Protein AF-0000000084677149 (afdb_homodimer)

pLDDT: mean 85.05, std 10.4, range [30.64, 94.44]

Structure (mmCIF, N/CA/C/O backbone):
data_AF-0000000084677149-model_v1
#
loop_
_entity.id
_entity.type
_entity.pdbx_description
1 polymer 'Uncharacterized protein'
#
loop_
_atom_site.group_PDB
_atom_site.id
_atom_site.type_symbol
_atom_site.label_atom_id
_atom_site.label_alt_id
_atom_site.label_comp_id
_atom_site.label_asym_id
_atom_site.label_entity_id
_atom_site.label_seq_id
_atom_site.pdbx_PDB_ins_code
_atom_site.Cartn_x
_atom_site.Cartn_y
_atom_site.Cartn_z
_atom_site.occupancy
_atom_site.B_iso_or_equiv
_atom_site.auth_seq_id
_atom_site.auth_comp_id
_atom_site.auth_asym_id
_atom_site.auth_atom_id
_atom_site.pdbx_PDB_model_num
ATOM 1 N N . MET A 1 1 ? 26.219 3.008 -6.641 1 30.64 1 MET A N 1
ATOM 2 C CA . MET A 1 1 ? 25.922 4.359 -6.188 1 30.64 1 MET A CA 1
ATOM 3 C C . MET A 1 1 ? 24.578 4.398 -5.453 1 30.64 1 MET A C 1
ATOM 5 O O . MET A 1 1 ? 23.562 3.939 -5.98 1 30.64 1 MET A O 1
ATOM 9 N N . HIS A 1 2 ? 24.641 4.281 -4.211 1 42.03 2 HIS A N 1
ATOM 10 C CA . HIS A 1 2 ? 23.469 4.348 -3.33 1 42.03 2 HIS A CA 1
ATOM 11 C C . HIS A 1 2 ? 22.609 5.559 -3.654 1 42.03 2 HIS A C 1
ATOM 13 O O . HIS A 1 2 ? 23.094 6.695 -3.637 1 42.03 2 HIS A O 1
ATOM 19 N N . ARG A 1 3 ? 21.938 5.445 -4.648 1 48.69 3 ARG A N 1
ATOM 20 C CA . ARG A 1 3 ? 21.219 6.66 -5.031 1 48.69 3 ARG A CA 1
ATOM 21 C C . ARG A 1 3 ? 20.531 7.285 -3.828 1 48.69 3 ARG A C 1
ATOM 23 O O . ARG A 1 3 ? 19.688 6.645 -3.184 1 48.69 3 ARG A O 1
ATOM 30 N N . ASP A 1 4 ? 21.188 8.203 -3.303 1 62.19 4 ASP A N 1
ATOM 31 C CA . ASP A 1 4 ? 20.641 8.984 -2.197 1 62.19 4 ASP A CA 1
ATOM 32 C C . ASP A 1 4 ? 19.266 9.555 -2.551 1 62.19 4 ASP A C 1
ATOM 34 O O . ASP A 1 4 ? 19.062 10.023 -3.672 1 62.19 4 ASP A O 1
ATOM 38 N N . LEU A 1 5 ? 18.297 9.203 -1.74 1 70.12 5 LEU A N 1
ATOM 39 C CA . LEU A 1 5 ? 16.969 9.789 -1.945 1 70.12 5 LEU A CA 1
ATOM 40 C C . LEU A 1 5 ? 17.031 11.312 -1.889 1 70.12 5 LEU A C 1
ATOM 42 O O . LEU A 1 5 ? 17.828 11.875 -1.135 1 70.12 5 LEU A O 1
ATOM 46 N N . SER A 1 6 ? 16.422 11.977 -2.863 1 77 6 SER A N 1
ATOM 47 C CA . SER A 1 6 ? 16.297 13.43 -2.811 1 77 6 SER A CA 1
ATOM 48 C C . SER A 1 6 ? 15.578 13.875 -1.539 1 77 6 SER A C 1
ATOM 50 O O . SER A 1 6 ? 14.781 13.125 -0.972 1 77 6 SER A O 1
ATOM 52 N N . PRO A 1 7 ? 15.977 15.125 -1.091 1 83.62 7 PRO A N 1
ATOM 53 C CA . PRO A 1 7 ? 15.211 15.656 0.038 1 83.62 7 PRO A CA 1
ATOM 54 C C . PRO A 1 7 ? 13.711 15.727 -0.249 1 83.62 7 PRO A C 1
ATOM 56 O O . PRO A 1 7 ? 13.305 16.031 -1.376 1 83.62 7 PRO A O 1
ATOM 59 N N . LEU A 1 8 ? 12.969 15.469 0.701 1 88.44 8 LEU A N 1
ATOM 60 C CA . LEU A 1 8 ? 11.516 15.461 0.566 1 88.44 8 LEU A CA 1
ATOM 61 C C . LEU A 1 8 ? 10.977 16.875 0.338 1 88.44 8 LEU A C 1
ATOM 63 O O . LEU A 1 8 ? 11.375 17.812 1.032 1 88.44 8 LEU A O 1
ATOM 67 N N . SER A 1 9 ? 10.164 17.047 -0.668 1 91.62 9 SER A N 1
ATOM 68 C CA . SER A 1 9 ? 9.422 18.266 -0.938 1 91.62 9 SER A CA 1
ATOM 69 C C . SER A 1 9 ? 7.949 17.984 -1.205 1 91.62 9 SER A C 1
ATOM 71 O O . SER A 1 9 ? 7.617 16.984 -1.848 1 91.62 9 SER A O 1
ATOM 73 N N . ALA A 1 10 ? 7.062 18.859 -0.655 1 92.88 10 ALA A N 1
ATOM 74 C CA . ALA A 1 10 ? 5.629 18.594 -0.747 1 92.88 10 ALA A CA 1
ATOM 75 C C . ALA A 1 10 ? 4.836 19.906 -0.801 1 92.88 10 ALA A C 1
ATOM 77 O O . ALA A 1 10 ? 5.227 20.891 -0.183 1 92.88 10 ALA A O 1
ATOM 78 N N . ASP A 1 11 ? 3.795 19.859 -1.578 1 92.81 11 ASP A N 1
ATOM 79 C CA . ASP A 1 11 ? 2.846 20.969 -1.657 1 92.81 11 ASP A CA 1
ATOM 80 C C . ASP A 1 11 ? 1.495 20.578 -1.063 1 92.81 11 ASP A C 1
ATOM 82 O O . ASP A 1 11 ? 0.91 19.562 -1.454 1 92.81 11 ASP A O 1
ATOM 86 N N . PRO A 1 12 ? 1.032 21.359 -0.048 1 91 12 PRO A N 1
ATOM 87 C CA . PRO A 1 12 ? -0.312 21.062 0.454 1 91 12 PRO A CA 1
ATOM 88 C C . PRO A 1 12 ? -1.394 21.25 -0.607 1 91 12 PRO A C 1
ATOM 90 O O . PRO A 1 12 ? -1.272 22.125 -1.47 1 91 12 PRO A O 1
ATOM 93 N N . LEU A 1 13 ? -2.354 20.312 -0.532 1 88.88 13 LEU A N 1
ATOM 94 C CA . LEU A 1 13 ? -3.494 20.438 -1.432 1 88.88 13 LEU A CA 1
ATOM 95 C C . LEU A 1 13 ? -4.699 21.016 -0.698 1 88.88 13 LEU A C 1
ATOM 97 O O . LEU A 1 13 ? -4.914 20.734 0.48 1 88.88 13 LEU A O 1
ATOM 101 N N . ASP A 1 14 ? -5.062 22.25 -1.045 1 64.75 14 ASP A N 1
ATOM 102 C CA . ASP A 1 14 ? -6.109 23.031 -0.398 1 64.75 14 ASP A CA 1
ATOM 103 C C . ASP A 1 14 ? -7.355 22.172 -0.148 1 64.75 14 ASP A C 1
ATOM 105 O O . ASP A 1 14 ? -8.188 22.016 -1.039 1 64.75 14 ASP A O 1
ATOM 109 N N . THR A 1 15 ? -7.109 21.328 0.858 1 62.16 15 THR A N 1
ATOM 110 C CA . THR A 1 15 ? -8.328 20.578 1.141 1 62.16 15 THR A CA 1
ATOM 111 C C . THR A 1 15 ? -9.078 21.172 2.322 1 62.16 15 THR A C 1
ATOM 113 O O . THR A 1 15 ? -8.539 22.031 3.039 1 62.16 15 THR A O 1
ATOM 116 N N . ALA A 1 16 ? -10.328 20.844 2.486 1 60.78 16 ALA A N 1
ATOM 117 C CA . ALA A 1 16 ? -11.375 21.297 3.4 1 60.78 16 ALA A CA 1
ATOM 118 C C . ALA A 1 16 ? -10.805 21.578 4.789 1 60.78 16 ALA A C 1
ATOM 120 O O . ALA A 1 16 ? -9.719 21.109 5.129 1 60.78 16 ALA A O 1
ATOM 121 N N . ASN A 1 17 ? -11.258 22.484 5.406 1 66.75 17 ASN A N 1
ATOM 122 C CA . ASN A 1 17 ? -11.031 22.844 6.809 1 66.75 17 ASN A CA 1
ATOM 123 C C . ASN A 1 17 ? -11.109 21.609 7.707 1 66.75 17 ASN A C 1
ATOM 125 O O . ASN A 1 17 ? -12.156 21.328 8.289 1 66.75 17 ASN A O 1
ATOM 129 N N . CYS A 1 18 ? -10.109 20.719 7.496 1 73.62 18 CYS A N 1
ATOM 130 C CA . CYS A 1 18 ? -10.062 19.531 8.336 1 73.62 18 CYS A CA 1
ATOM 131 C C . CYS A 1 18 ? -9.023 19.688 9.438 1 73.62 18 CYS A C 1
ATOM 133 O O . CYS A 1 18 ? -7.824 19.781 9.164 1 73.62 18 CYS A O 1
ATOM 135 N N . ARG A 1 19 ? -9.523 19.828 10.68 1 77.81 19 ARG A N 1
ATOM 136 C CA . ARG A 1 19 ? -8.641 20.094 11.812 1 77.81 19 ARG A CA 1
ATOM 137 C C . ARG A 1 19 ? -8.102 18.797 12.406 1 77.81 19 ARG A C 1
ATOM 139 O O . ARG A 1 19 ? -6.945 18.734 12.836 1 77.81 19 ARG A O 1
ATOM 146 N N . THR A 1 20 ? -8.977 17.688 12.406 1 87.81 20 THR A N 1
ATOM 147 C CA . THR A 1 20 ? -8.602 16.406 12.984 1 87.81 20 THR A CA 1
ATOM 148 C C . THR A 1 20 ? -8.891 15.266 12.008 1 87.81 20 THR A C 1
ATOM 150 O O . THR A 1 20 ? -9.781 14.445 12.25 1 87.81 20 THR A O 1
ATOM 153 N N . PRO A 1 21 ? -8.094 15.234 11.016 1 89.31 21 PRO A N 1
ATOM 154 C CA . PRO A 1 21 ? -8.367 14.242 9.969 1 89.31 21 PRO A CA 1
ATOM 155 C C . PRO A 1 21 ? -8.047 12.82 10.406 1 89.31 21 PRO A C 1
ATOM 157 O O . PRO A 1 21 ? -7.027 12.586 11.062 1 89.31 21 PRO A O 1
ATOM 160 N N . GLU A 1 22 ? -8.977 11.914 10.109 1 90.75 22 GLU A N 1
ATOM 161 C CA . GLU A 1 22 ? -8.758 10.484 10.281 1 90.75 22 GLU A CA 1
ATOM 162 C C . GLU A 1 22 ? -9.25 9.695 9.07 1 90.75 22 GLU A C 1
ATOM 164 O O . GLU A 1 22 ? -10.359 9.93 8.586 1 90.75 22 GLU A O 1
ATOM 169 N N . ILE A 1 23 ? -8.375 8.883 8.562 1 91.62 23 ILE A N 1
ATOM 170 C CA . ILE A 1 23 ? -8.828 7.984 7.508 1 91.62 23 ILE A CA 1
ATOM 171 C C . ILE A 1 23 ? -9.75 6.914 8.094 1 91.62 23 ILE A C 1
ATOM 173 O O . ILE A 1 23 ? -9.359 6.199 9.023 1 91.62 23 ILE A O 1
ATOM 177 N N . THR A 1 24 ? -10.93 6.777 7.582 1 92.62 24 THR A N 1
ATOM 178 C CA . THR A 1 24 ? -11.906 5.867 8.172 1 92.62 24 THR A CA 1
ATOM 179 C C . THR A 1 24 ? -12.188 4.695 7.234 1 92.62 24 THR A C 1
ATOM 181 O O . THR A 1 24 ? -12.68 3.65 7.664 1 92.62 24 THR A O 1
ATOM 184 N N . ASP A 1 25 ? -11.906 4.922 5.957 1 93.38 25 ASP A N 1
ATOM 185 C CA . ASP A 1 25 ? -12.195 3.869 4.984 1 93.38 25 ASP A CA 1
ATOM 186 C C . ASP A 1 25 ? -11.297 4.004 3.754 1 93.38 25 ASP A C 1
ATOM 188 O O . ASP A 1 25 ? -11.047 5.117 3.285 1 93.38 25 ASP A O 1
ATOM 192 N N . ILE A 1 26 ? -10.75 2.887 3.303 1 93.94 26 ILE A N 1
ATOM 193 C CA . ILE A 1 26 ? -10.031 2.785 2.037 1 93.94 26 ILE A CA 1
ATOM 194 C C . ILE A 1 26 ? -10.648 1.684 1.179 1 93.94 26 ILE A C 1
ATOM 196 O O . ILE A 1 26 ? -10.828 0.556 1.643 1 93.94 26 ILE A O 1
ATOM 200 N N . ARG A 1 27 ? -10.938 2.074 -0.006 1 93.5 27 ARG A N 1
ATOM 201 C CA . ARG A 1 27 ? -11.492 1.101 -0.94 1 93.5 27 ARG A CA 1
ATOM 202 C C . ARG A 1 27 ? -10.82 1.206 -2.305 1 93.5 27 ARG A C 1
ATOM 204 O O . ARG A 1 27 ? -10.57 2.309 -2.797 1 93.5 27 ARG A O 1
ATOM 211 N N . CYS A 1 28 ? -10.5 0.069 -2.713 1 92.94 28 CYS A N 1
ATOM 212 C CA . CYS A 1 28 ? -9.938 0.008 -4.055 1 92.94 28 CYS A CA 1
ATOM 213 C C . CYS A 1 28 ? -10.602 -1.096 -4.875 1 92.94 28 CYS A C 1
ATOM 215 O O . CYS A 1 28 ? -10.641 -2.25 -4.445 1 92.94 28 CYS A O 1
ATOM 217 N N . ASP A 1 29 ? -11.148 -0.505 -5.855 1 83.62 29 ASP A N 1
ATOM 218 C CA . ASP A 1 29 ? -11.641 -1.459 -6.844 1 83.62 29 ASP A CA 1
ATOM 219 C C . ASP A 1 29 ? -10.844 -1.37 -8.141 1 83.62 29 ASP A C 1
ATOM 221 O O . ASP A 1 29 ? -10.133 -0.39 -8.375 1 83.62 29 ASP A O 1
ATOM 225 N N . MET A 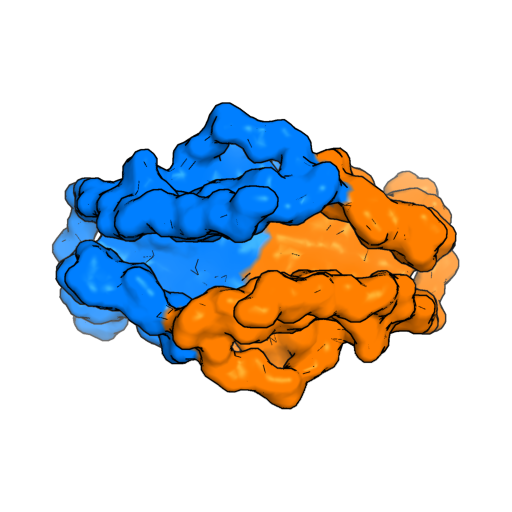1 30 ? -10.492 -2.459 -8.883 1 72.75 30 MET A N 1
ATOM 226 C CA . MET A 1 30 ? -9.695 -2.625 -10.094 1 72.75 30 MET A CA 1
ATOM 227 C C . MET A 1 30 ? -8.914 -1.354 -10.414 1 72.75 30 MET A C 1
ATOM 229 O O . MET A 1 30 ? -7.684 -1.33 -10.305 1 72.75 30 MET A O 1
ATOM 233 N N . ASN A 1 31 ? -9.695 -0.094 -10.719 1 77.81 31 ASN A N 1
ATOM 234 C CA . ASN A 1 31 ? -8.945 1.037 -11.258 1 77.81 31 ASN A CA 1
ATOM 235 C C . ASN A 1 31 ? -9.188 2.307 -10.445 1 77.81 31 ASN A C 1
ATOM 237 O O . ASN A 1 31 ? -8.727 3.387 -10.828 1 77.81 31 ASN A O 1
ATOM 241 N N . THR A 1 32 ? -9.883 2.127 -9.297 1 90.62 32 THR A N 1
ATOM 242 C CA . THR A 1 32 ? -10.18 3.338 -8.539 1 90.62 32 THR A CA 1
ATOM 243 C C . THR A 1 32 ? -9.836 3.146 -7.066 1 90.62 32 THR A C 1
ATOM 245 O O . THR A 1 32 ? -10.211 2.141 -6.461 1 90.62 32 THR A O 1
ATOM 248 N N . LEU A 1 33 ? -9.148 4.094 -6.52 1 93.38 33 LEU A N 1
ATOM 249 C CA . LEU A 1 33 ? -8.844 4.148 -5.098 1 93.38 33 LEU A CA 1
ATOM 250 C C . LEU A 1 33 ? -9.633 5.254 -4.41 1 93.38 33 LEU A C 1
ATOM 252 O O . LEU A 1 33 ? -9.57 6.414 -4.824 1 93.38 33 LEU A O 1
ATOM 256 N N . LEU A 1 34 ? -10.438 4.871 -3.457 1 94.25 34 LEU A N 1
ATOM 257 C CA . LEU A 1 34 ? -11.188 5.824 -2.643 1 94.25 34 LEU A CA 1
ATOM 258 C C . LEU A 1 34 ? -10.664 5.844 -1.211 1 94.25 34 LEU A C 1
ATOM 260 O O . LEU A 1 34 ? -10.547 4.797 -0.571 1 94.25 34 LEU A O 1
ATOM 264 N N . VAL A 1 35 ? -10.328 7.035 -0.785 1 93.06 35 VAL A N 1
ATOM 265 C CA . VAL A 1 35 ? -9.906 7.23 0.597 1 93.06 35 VAL A CA 1
ATOM 266 C C . VAL A 1 35 ? -10.875 8.172 1.307 1 93.06 35 VAL A C 1
ATOM 268 O O . VAL A 1 35 ? -11.023 9.328 0.917 1 93.06 35 VAL A O 1
ATOM 271 N N . THR A 1 36 ? -11.5 7.676 2.32 1 93.38 36 THR A N 1
ATOM 272 C CA . THR A 1 36 ? -12.422 8.5 3.096 1 93.38 36 THR A CA 1
ATOM 273 C C . THR A 1 36 ? -11.719 9.094 4.312 1 93.38 36 THR A C 1
ATOM 275 O O . THR A 1 36 ? -11.156 8.367 5.133 1 93.38 36 THR A O 1
ATOM 278 N N . VAL A 1 37 ? -11.758 10.391 4.367 1 91.25 37 VAL A N 1
ATOM 279 C CA . VAL A 1 37 ? -11.18 11.117 5.492 1 91.25 37 VAL A CA 1
ATOM 280 C C . VAL A 1 37 ? -12.289 11.828 6.266 1 91.25 37 VAL A C 1
ATOM 282 O O . VAL A 1 37 ? -13.102 12.547 5.68 1 91.25 37 VAL A O 1
ATOM 285 N N . LYS A 1 38 ? -12.266 11.633 7.566 1 91.38 38 LYS A N 1
ATOM 286 C CA . LYS A 1 38 ? -13.25 12.266 8.438 1 91.38 38 LYS A CA 1
ATOM 287 C C . LYS A 1 38 ? -12.602 13.273 9.367 1 91.38 38 LYS A C 1
ATOM 289 O O . LYS A 1 38 ? -11.547 13 9.953 1 91.38 38 LYS A O 1
ATOM 294 N N . ASP A 1 39 ? -13.203 14.406 9.43 1 91.5 39 ASP A N 1
ATOM 295 C CA . ASP A 1 39 ? -12.836 15.352 10.484 1 91.5 39 ASP A CA 1
ATOM 296 C C . ASP A 1 39 ? -13.484 14.961 11.812 1 91.5 39 ASP A C 1
ATOM 298 O O . ASP A 1 39 ? -14.703 15.094 11.969 1 91.5 39 ASP A O 1
ATOM 302 N N . MET A 1 40 ? -12.688 14.594 12.648 1 90.38 40 MET A N 1
ATOM 303 C CA . MET A 1 40 ? -13.227 14.039 13.891 1 90.38 40 MET A CA 1
ATOM 304 C C . MET A 1 40 ? -13.859 15.125 14.742 1 90.38 40 MET A C 1
ATOM 306 O O . MET A 1 40 ? -14.672 14.836 15.625 1 90.38 40 MET A O 1
ATOM 310 N N . GLU A 1 41 ? -13.523 16.359 14.492 1 89.5 41 GLU A N 1
ATOM 311 C CA . GLU A 1 41 ? -14.133 17.469 15.219 1 89.5 41 GLU A CA 1
ATOM 312 C C . GLU A 1 41 ? -15.508 17.812 14.648 1 89.5 41 GLU A C 1
ATOM 314 O O . GLU A 1 41 ? -16.5 17.859 15.383 1 89.5 41 GLU A O 1
ATOM 319 N N . SER A 1 42 ? -15.672 17.953 13.406 1 90.31 42 SER A N 1
ATOM 320 C CA . SER A 1 42 ? -16.906 18.391 12.789 1 90.31 42 SER A CA 1
ATOM 321 C C . SER A 1 42 ? -17.766 17.188 12.359 1 90.31 42 SER A C 1
ATOM 323 O O . SER A 1 42 ? -18.969 17.328 12.148 1 90.31 42 SER A O 1
ATOM 325 N N . GLY A 1 43 ? -17.141 16.047 12.133 1 90.81 43 GLY A N 1
ATOM 326 C CA . GLY A 1 43 ? -17.844 14.875 11.617 1 90.81 43 GLY A CA 1
ATOM 327 C C . GLY A 1 43 ? -17.938 14.859 10.109 1 90.81 43 GLY A C 1
ATOM 328 O O . GLY A 1 43 ? -18.406 13.883 9.523 1 90.81 43 GLY A O 1
ATOM 329 N N . GLN A 1 44 ? -17.453 15.891 9.508 1 91.25 44 GLN A N 1
ATOM 330 C CA . GLN A 1 44 ? -17.516 15.977 8.055 1 91.25 44 GLN A CA 1
ATOM 331 C C . GLN A 1 44 ? -16.594 14.961 7.398 1 91.25 44 GLN A C 1
ATOM 333 O O . GLN A 1 44 ? -15.453 14.766 7.848 1 91.25 44 GLN A O 1
ATOM 338 N N . GLU A 1 45 ? -17.156 14.328 6.344 1 91.94 45 GLU A N 1
ATOM 339 C CA . GLU A 1 45 ? -16.359 13.352 5.602 1 91.94 45 GLU A CA 1
ATOM 340 C C . GLU A 1 45 ? -15.992 13.867 4.215 1 91.94 45 GLU A C 1
ATOM 342 O O . GLU A 1 45 ? -16.812 14.523 3.557 1 91.94 45 GLU A O 1
ATOM 347 N N . THR A 1 46 ? -14.758 13.617 3.881 1 90.44 46 THR A N 1
ATOM 348 C CA . THR A 1 46 ? -14.25 13.914 2.545 1 90.44 46 THR A CA 1
ATOM 349 C C . THR A 1 46 ? -13.719 12.656 1.874 1 90.44 46 THR A C 1
ATOM 351 O O . THR A 1 46 ? -13.016 11.859 2.504 1 90.44 46 THR A O 1
ATOM 354 N N . ILE A 1 47 ? -14.125 12.445 0.602 1 92.69 47 ILE A N 1
ATOM 355 C CA . ILE A 1 47 ? -13.617 11.305 -0.157 1 92.69 47 ILE A CA 1
ATOM 356 C C . ILE A 1 47 ? -12.586 11.789 -1.178 1 92.69 47 ILE A C 1
ATOM 358 O O . ILE A 1 47 ? -12.875 12.664 -1.996 1 92.69 47 ILE A O 1
ATOM 362 N N . VAL A 1 48 ? -11.391 11.25 -1.042 1 91.56 48 VAL A N 1
ATOM 363 C CA . VAL A 1 48 ? -10.359 11.461 -2.047 1 91.56 48 VAL A CA 1
ATOM 364 C C . VAL A 1 48 ? -10.359 10.312 -3.051 1 91.56 48 VAL A C 1
ATOM 366 O O . VAL A 1 48 ? -10.203 9.148 -2.672 1 91.56 48 VAL A O 1
ATOM 369 N N . GLU A 1 49 ? -10.516 10.664 -4.352 1 93.25 49 GLU A N 1
ATOM 370 C CA . GLU A 1 49 ? -10.586 9.656 -5.402 1 93.25 49 GLU A CA 1
ATOM 371 C C . GLU A 1 49 ? -9.375 9.734 -6.324 1 93.25 49 GLU A C 1
ATOM 373 O O . GLU A 1 49 ? -9.016 10.82 -6.797 1 93.25 49 GLU A O 1
ATOM 378 N N . PHE A 1 50 ? -8.789 8.516 -6.492 1 91 50 PHE A N 1
ATOM 379 C CA . PHE A 1 50 ? -7.746 8.367 -7.504 1 91 50 PHE A CA 1
ATOM 380 C C . PHE A 1 50 ? -8.211 7.449 -8.625 1 91 50 PHE A C 1
ATOM 382 O O . PHE A 1 50 ? -8.281 6.23 -8.445 1 91 50 PHE A O 1
ATOM 389 N N . ALA A 1 51 ? -8.57 7.898 -9.797 1 83.31 51 ALA A N 1
ATOM 390 C CA . ALA A 1 51 ? -9.133 7.137 -10.906 1 83.31 51 ALA A CA 1
ATOM 391 C C . ALA A 1 51 ? -8.039 6.379 -11.656 1 83.31 51 ALA A C 1
ATOM 393 O O . ALA A 1 51 ? -8.281 5.281 -12.172 1 83.31 51 ALA A O 1
ATOM 394 N N . GLU A 1 52 ? -6.848 6.758 -11.797 1 81.69 52 GLU A N 1
ATOM 395 C CA . GLU A 1 52 ? -5.75 6.102 -12.5 1 81.69 52 GLU A CA 1
ATOM 396 C C . GLU A 1 52 ? -4.477 6.098 -11.656 1 81.69 52 GLU A C 1
ATOM 398 O O . GLU A 1 52 ? -3.545 6.859 -11.922 1 81.69 52 GLU A O 1
ATOM 403 N N . PHE A 1 53 ? -4.562 4.961 -10.828 1 86.06 53 PHE A N 1
ATOM 404 C CA . PHE A 1 53 ? -3.395 4.922 -9.953 1 86.06 53 PHE A CA 1
ATOM 405 C C . PHE A 1 53 ? -2.463 3.783 -10.352 1 86.06 53 PHE A C 1
ATOM 407 O O . PHE A 1 53 ? -2.893 2.814 -10.984 1 86.06 53 PHE A O 1
ATOM 414 N N . GLU A 1 54 ? -1.213 3.953 -10.078 1 87.44 54 GLU A N 1
ATOM 415 C CA . GLU A 1 54 ? -0.207 2.92 -10.305 1 87.44 54 GLU A CA 1
ATOM 416 C C . GLU A 1 54 ? -0.032 2.039 -9.07 1 87.44 54 GLU A C 1
ATOM 418 O O . GLU A 1 54 ? 0.35 0.872 -9.188 1 87.44 54 GLU A O 1
ATOM 423 N N . GLY A 1 55 ? -0.34 2.574 -7.949 1 91.75 55 GLY A N 1
ATOM 424 C CA . GLY A 1 55 ? -0.221 1.853 -6.691 1 91.75 55 GLY A CA 1
ATOM 425 C C . GLY A 1 55 ? -0.511 2.715 -5.477 1 91.75 55 GLY A C 1
ATOM 426 O O . GLY A 1 55 ? -0.641 3.936 -5.594 1 91.75 55 GLY A O 1
ATOM 427 N N . PHE A 1 56 ? -0.638 2.076 -4.355 1 93.25 56 PHE A N 1
ATOM 428 C CA . PHE A 1 56 ? -0.781 2.807 -3.1 1 93.25 56 PHE A CA 1
ATOM 429 C C . PHE A 1 56 ? -0.281 1.97 -1.929 1 93.25 56 PHE A C 1
ATOM 431 O O . PHE A 1 56 ? -0.098 0.758 -2.057 1 93.25 56 PHE A O 1
ATOM 438 N N . ARG A 1 57 ? -0.029 2.75 -0.933 1 93.31 57 ARG A N 1
ATOM 439 C CA . ARG A 1 57 ? 0.522 2.176 0.291 1 93.31 57 ARG A CA 1
ATOM 440 C C . ARG A 1 57 ? -0.127 2.793 1.525 1 93.31 57 ARG A C 1
ATOM 442 O O . ARG A 1 57 ? -0.394 3.996 1.559 1 93.31 57 ARG A O 1
ATOM 449 N N . VAL A 1 58 ? -0.466 1.924 2.453 1 93.06 58 VAL A N 1
ATOM 450 C CA . VAL A 1 58 ? -1.03 2.352 3.73 1 93.06 58 VAL A CA 1
ATOM 451 C C . VAL A 1 58 ? -0.134 1.882 4.875 1 93.06 58 VAL A C 1
ATOM 453 O O . VAL A 1 58 ? 0.232 0.707 4.941 1 93.06 58 VAL A O 1
ATOM 456 N N . LEU A 1 59 ? 0.247 2.793 5.691 1 90.81 59 LEU A N 1
ATOM 457 C CA . LEU A 1 59 ? 1.096 2.496 6.84 1 90.81 59 LEU A CA 1
ATOM 458 C C . LEU A 1 59 ? 0.612 3.24 8.078 1 90.81 59 LEU A C 1
ATOM 460 O O . LEU A 1 59 ? -0.075 4.258 7.969 1 90.81 59 LEU A O 1
ATOM 464 N N . ASP A 1 60 ? 1.015 2.613 9.164 1 88.19 60 ASP A N 1
ATOM 465 C CA . ASP A 1 60 ? 0.863 3.373 10.406 1 88.19 60 ASP A CA 1
ATOM 466 C C . ASP A 1 60 ? 1.645 4.684 10.344 1 88.19 60 ASP A C 1
ATOM 468 O O . ASP A 1 60 ? 2.758 4.727 9.812 1 88.19 60 ASP A O 1
ATOM 472 N N . GLU A 1 61 ? 1.075 5.754 10.898 1 85.69 61 GLU A N 1
ATOM 473 C CA . GLU A 1 61 ? 1.715 7.062 10.875 1 85.69 61 GLU A CA 1
ATOM 474 C C . GLU A 1 61 ? 3.08 7.02 11.555 1 85.69 61 GLU A C 1
ATOM 476 O O . GLU A 1 61 ? 4.016 7.695 11.117 1 85.69 61 GLU A O 1
ATOM 481 N N . GLY A 1 62 ? 3.232 6.16 12.562 1 86.12 62 GLY A N 1
ATOM 482 C CA . GLY A 1 62 ? 4.492 6.016 13.273 1 86.12 62 GLY A CA 1
ATOM 483 C C . GLY A 1 62 ? 5.582 5.375 12.438 1 86.12 62 GLY A C 1
ATOM 484 O O . GLY A 1 62 ? 6.758 5.41 12.805 1 86.12 62 GLY A O 1
ATOM 485 N N . ASP A 1 63 ? 5.234 4.918 11.281 1 88.31 63 ASP A N 1
ATOM 486 C CA . ASP A 1 63 ? 6.207 4.273 10.406 1 88.31 63 ASP A CA 1
ATOM 487 C C . ASP A 1 63 ? 6.566 5.18 9.227 1 88.31 63 ASP A C 1
ATOM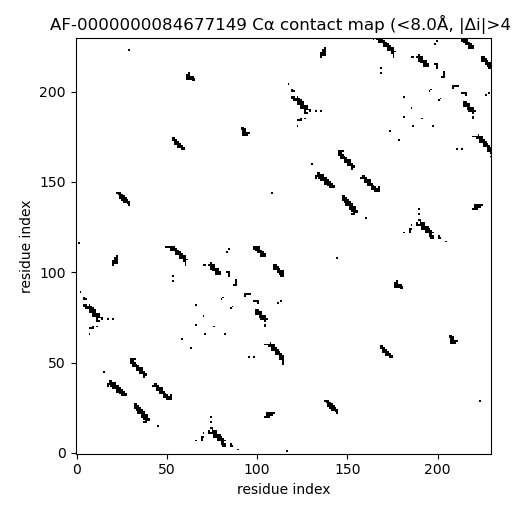 489 O O . ASP A 1 63 ? 7.258 4.758 8.297 1 88.31 63 ASP A O 1
ATOM 493 N N . LEU A 1 64 ? 6.098 6.445 9.211 1 88.62 64 LEU A N 1
ATOM 494 C CA . LEU A 1 64 ? 6.363 7.398 8.133 1 88.62 64 LEU A CA 1
ATOM 495 C C . LEU A 1 64 ? 7.027 8.656 8.68 1 88.62 64 LEU A C 1
ATOM 497 O O . LEU A 1 64 ? 6.766 9.766 8.195 1 88.62 64 LEU A O 1
ATOM 501 N N . LEU A 1 65 ? 7.82 8.492 9.617 1 85.44 65 LEU A N 1
ATOM 502 C CA . LEU A 1 65 ? 8.375 9.609 10.383 1 85.44 65 LEU A CA 1
ATOM 503 C C . LEU A 1 65 ? 9.164 10.547 9.477 1 85.44 65 LEU A C 1
ATOM 505 O O . LEU A 1 65 ? 9.227 11.75 9.727 1 85.44 65 LEU A O 1
ATOM 509 N N . GLU A 1 66 ? 9.703 10.219 8.398 1 86.31 66 GLU A N 1
ATOM 510 C CA . GLU A 1 66 ? 10.508 11.039 7.504 1 86.31 66 GLU A CA 1
ATOM 511 C C . GLU A 1 66 ? 9.656 12.086 6.797 1 86.31 66 GLU A C 1
ATOM 513 O O . GLU A 1 66 ? 10.18 13.07 6.266 1 86.31 66 GLU A O 1
ATOM 518 N N . PHE A 1 67 ? 8.359 11.875 6.781 1 88.94 67 PHE A N 1
ATOM 519 C CA . PHE A 1 67 ? 7.48 12.781 6.062 1 88.94 67 PHE A CA 1
ATOM 520 C C . PHE A 1 67 ? 7.004 13.906 6.973 1 88.94 67 PHE A C 1
ATOM 522 O O . PHE A 1 67 ? 6.605 14.969 6.492 1 88.94 67 PHE A O 1
ATOM 529 N N . TRP A 1 68 ? 7.125 13.734 8.266 1 87.56 68 TRP A N 1
ATOM 530 C CA . TRP A 1 68 ? 6.379 14.586 9.188 1 87.56 68 TRP A CA 1
ATOM 531 C C . TRP A 1 68 ? 7.027 15.961 9.297 1 87.56 68 TRP A C 1
ATOM 533 O O . TRP A 1 68 ? 6.336 16.969 9.43 1 87.56 68 TRP A O 1
ATOM 543 N N . PRO A 1 69 ? 8.32 16.031 9.195 1 86.06 69 PRO A N 1
ATOM 544 C CA . PRO A 1 69 ? 8.875 17.391 9.227 1 86.06 69 PRO A CA 1
ATOM 545 C C . PRO A 1 69 ? 8.328 18.281 8.109 1 86.06 69 PRO A C 1
ATOM 547 O O . PRO A 1 69 ? 8.242 19.5 8.266 1 86.06 69 PRO A O 1
A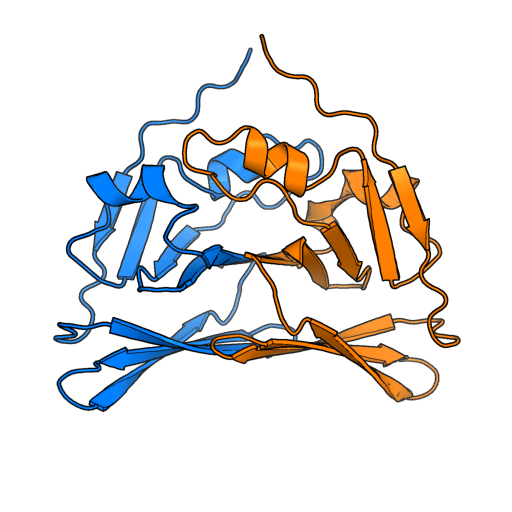TOM 550 N N . THR A 1 70 ? 7.887 17.703 6.992 1 86.5 70 THR A N 1
ATOM 551 C CA . THR A 1 70 ? 7.426 18.453 5.824 1 86.5 70 THR A CA 1
ATOM 552 C C . THR A 1 70 ? 5.906 18.391 5.707 1 86.5 70 THR A C 1
ATOM 554 O O . THR A 1 70 ? 5.273 19.344 5.254 1 86.5 70 THR A O 1
ATOM 557 N N . CYS A 1 71 ? 5.273 17.328 6.129 1 86 71 CYS A N 1
ATOM 558 C CA . CYS A 1 71 ? 3.865 17.047 5.859 1 86 71 CYS A CA 1
ATOM 559 C C . CYS A 1 71 ? 3.086 16.875 7.156 1 86 71 CYS A C 1
ATOM 561 O O . CYS A 1 71 ? 2.467 15.828 7.375 1 86 71 CYS A O 1
ATOM 563 N N . SER A 1 72 ? 3.066 17.766 8.016 1 83.44 72 SER A N 1
ATOM 564 C CA . SER A 1 72 ? 2.385 17.594 9.297 1 83.44 72 SER A CA 1
ATOM 565 C C . SER A 1 72 ? 1.32 18.672 9.5 1 83.44 72 SER A C 1
ATOM 567 O O . SER A 1 72 ? 0.447 18.531 10.359 1 83.44 72 SER A O 1
ATOM 569 N N . SER A 1 73 ? 1.298 19.656 8.688 1 84.56 73 SER A N 1
ATOM 570 C CA . SER A 1 73 ? 0.41 20.797 8.93 1 84.56 73 SER A CA 1
ATOM 571 C C . SER A 1 73 ? -0.922 20.625 8.211 1 84.56 73 SER A C 1
ATOM 573 O O . SER A 1 73 ? -1.928 21.219 8.594 1 84.56 73 SER A O 1
ATOM 575 N N . PHE A 1 74 ? -0.938 19.859 7.156 1 86.44 74 PHE A N 1
ATOM 576 C CA . PHE A 1 74 ? -2.131 19.594 6.359 1 86.44 74 PHE A CA 1
ATOM 577 C C . PHE A 1 74 ? -2.391 18.094 6.242 1 86.44 74 PHE A C 1
ATOM 579 O O . PHE A 1 74 ? -1.565 17.281 6.664 1 86.44 74 PHE A O 1
ATOM 586 N N . TRP A 1 75 ? -3.576 17.812 5.742 1 89 75 TRP A N 1
ATOM 587 C CA . TRP A 1 75 ? -3.895 16.391 5.758 1 89 75 TRP A CA 1
ATOM 588 C C . TRP A 1 75 ? -3.736 15.773 4.367 1 89 75 TRP A C 1
ATOM 590 O O . TRP A 1 75 ? -3.791 14.555 4.211 1 89 75 TRP A O 1
ATOM 600 N N . LEU A 1 76 ? -3.529 16.609 3.373 1 91.25 76 LEU A N 1
ATOM 601 C CA . LEU A 1 76 ? -3.314 16.109 2.02 1 91.25 76 LEU A CA 1
ATOM 602 C C . LEU A 1 76 ? -2.205 16.891 1.322 1 91.25 76 LEU A C 1
ATOM 604 O O . LEU A 1 76 ? -2.221 18.109 1.307 1 91.25 76 LEU A O 1
ATOM 608 N N . TYR A 1 77 ? -1.239 16.141 0.716 1 92.81 77 TYR A N 1
ATOM 609 C CA . TYR A 1 77 ? -0.081 16.734 0.06 1 92.81 77 TYR A CA 1
ATOM 610 C C . TYR A 1 77 ? 0.156 16.094 -1.307 1 92.81 77 TYR A C 1
ATOM 612 O O . TYR A 1 77 ? -0.095 14.906 -1.5 1 92.81 77 TYR A O 1
ATOM 620 N N . LYS A 1 78 ? 0.591 16.891 -2.184 1 93.75 78 LYS A N 1
ATOM 621 C CA . LYS A 1 78 ? 1.296 16.391 -3.361 1 93.75 78 LYS A CA 1
ATOM 622 C C . LYS A 1 78 ? 2.805 16.391 -3.143 1 93.75 78 LYS A C 1
ATOM 624 O O . LYS A 1 78 ? 3.396 17.453 -2.891 1 93.75 78 LYS A O 1
ATOM 629 N N . ILE A 1 79 ? 3.408 15.172 -3.223 1 92.06 79 ILE A N 1
ATOM 630 C CA . ILE A 1 79 ? 4.852 15.062 -3.043 1 92.06 79 ILE A CA 1
ATOM 631 C C . ILE A 1 79 ? 5.559 15.344 -4.367 1 92.06 79 ILE A C 1
ATOM 633 O O . ILE A 1 79 ? 5.281 14.695 -5.379 1 92.06 79 ILE A O 1
ATOM 637 N N . THR A 1 80 ? 6.465 16.297 -4.34 1 89.25 80 THR A N 1
ATOM 638 C CA . THR A 1 80 ? 7.066 16.75 -5.586 1 89.25 80 THR A CA 1
ATOM 639 C C . THR A 1 80 ? 8.492 16.234 -5.715 1 89.25 80 THR A C 1
ATOM 641 O O . THR A 1 80 ? 9.07 16.234 -6.809 1 89.25 80 THR A O 1
ATOM 644 N N . ALA A 1 81 ? 9.062 15.836 -4.668 1 86 81 ALA A N 1
ATOM 645 C CA . ALA A 1 81 ? 10.391 15.242 -4.684 1 86 81 ALA A CA 1
ATOM 646 C C . ALA A 1 81 ? 10.586 14.305 -3.49 1 86 81 ALA A C 1
ATOM 648 O O . ALA A 1 81 ? 10.039 14.547 -2.41 1 86 81 ALA A O 1
ATOM 649 N N . GLY A 1 82 ? 11.453 13.219 -3.828 1 81.94 82 GLY A N 1
ATOM 650 C CA . GLY A 1 82 ? 11.688 12.258 -2.762 1 81.94 82 GLY A CA 1
ATOM 651 C C . GLY A 1 82 ? 10.5 11.359 -2.492 1 81.94 82 GLY A C 1
ATOM 652 O O . GLY A 1 82 ? 9.719 11.07 -3.398 1 81.94 82 GLY A O 1
ATOM 653 N N . GLY A 1 83 ? 10.539 10.742 -1.4 1 85.62 83 GLY A N 1
ATOM 654 C CA . GLY A 1 83 ? 9.383 10 -0.921 1 85.62 83 GLY A CA 1
ATOM 655 C C . GLY A 1 83 ? 9.328 8.578 -1.455 1 85.62 83 GLY A C 1
ATOM 656 O O . GLY A 1 83 ? 10.367 7.949 -1.667 1 85.62 83 GLY A O 1
ATOM 657 N N . TRP A 1 84 ? 8.094 8.164 -1.548 1 87.19 84 TRP A N 1
ATOM 658 C CA . TRP A 1 84 ? 7.844 6.758 -1.854 1 87.19 84 TRP A CA 1
ATOM 659 C C . TRP A 1 84 ? 8.172 6.453 -3.312 1 87.19 84 TRP A C 1
ATOM 661 O O . TRP A 1 84 ? 8.727 5.395 -3.623 1 87.19 84 TRP A O 1
ATOM 671 N N . LEU A 1 85 ? 7.793 7.348 -4.227 1 86.62 85 LEU A N 1
ATOM 672 C CA . LEU A 1 85 ? 8.07 7.102 -5.641 1 86.62 85 LEU A CA 1
ATOM 673 C C . LEU A 1 85 ? 9.555 6.863 -5.871 1 86.62 85 LEU A C 1
ATOM 675 O O . LEU A 1 85 ? 9.938 5.922 -6.574 1 86.62 85 LEU A O 1
ATOM 679 N N . GLU A 1 86 ? 10.359 7.691 -5.316 1 84.5 86 GLU A N 1
ATOM 680 C CA . GLU A 1 86 ? 11.797 7.516 -5.461 1 84.5 86 GLU A CA 1
ATOM 681 C C . GLU A 1 86 ? 12.258 6.207 -4.828 1 84.5 86 GLU A C 1
ATOM 683 O O . GLU A 1 86 ? 13.164 5.547 -5.34 1 84.5 86 GLU A O 1
ATOM 688 N N . GLN A 1 87 ? 11.672 5.84 -3.721 1 84.62 87 GLN A N 1
ATOM 689 C CA . GLN A 1 87 ? 11.992 4.57 -3.078 1 84.62 87 GLN A CA 1
ATOM 690 C C . GLN A 1 87 ? 11.672 3.393 -3.996 1 84.62 87 GLN A C 1
ATOM 692 O O . GLN A 1 87 ? 12.484 2.473 -4.137 1 84.62 87 GLN A O 1
ATOM 697 N N . GLU A 1 88 ? 10.5 3.438 -4.633 1 85.06 88 GLU A N 1
ATOM 698 C CA . GLU A 1 88 ? 10.117 2.379 -5.562 1 85.06 88 GLU A CA 1
ATOM 699 C C . GLU A 1 88 ? 11.07 2.314 -6.754 1 85.06 88 GLU A C 1
ATOM 701 O O . GLU A 1 88 ? 11.391 1.229 -7.242 1 85.06 88 GLU A O 1
ATOM 706 N N . CYS A 1 89 ? 11.5 3.453 -7.168 1 82.25 89 CYS A N 1
ATOM 707 C CA . CYS A 1 89 ? 12.359 3.525 -8.336 1 82.25 89 CYS A CA 1
ATOM 708 C C . CYS A 1 89 ? 13.711 2.871 -8.062 1 82.25 89 CYS A C 1
ATOM 710 O O . CYS A 1 89 ? 14.43 2.514 -9 1 82.25 89 CYS A O 1
ATOM 712 N N . LEU A 1 90 ? 14.031 2.645 -6.793 1 78.62 90 LEU A N 1
ATOM 713 C CA . LEU A 1 90 ? 15.281 1.983 -6.434 1 78.62 90 LEU A CA 1
ATOM 714 C C . LEU A 1 90 ? 15.141 0.468 -6.539 1 78.62 90 LEU A C 1
ATOM 716 O O . LEU A 1 90 ? 16.141 -0.248 -6.582 1 78.62 90 LEU A O 1
ATOM 720 N N . ARG A 1 91 ? 13.961 -0.007 -6.562 1 81.19 91 ARG A N 1
ATOM 721 C CA . ARG A 1 91 ? 13.742 -1.443 -6.691 1 81.19 91 ARG A CA 1
ATOM 722 C C . ARG A 1 91 ? 13.945 -1.903 -8.133 1 81.19 91 ARG A C 1
ATOM 724 O O . ARG A 1 91 ? 13.484 -1.247 -9.07 1 81.19 91 ARG A O 1
ATOM 731 N N . PRO A 1 92 ? 14.648 -2.904 -8.289 1 77.5 92 PRO A N 1
ATOM 732 C CA . PRO A 1 92 ? 14.906 -3.371 -9.648 1 77.5 92 PRO A CA 1
ATOM 733 C C . PRO A 1 92 ? 13.633 -3.76 -10.391 1 77.5 92 PRO A C 1
ATOM 735 O O . PRO A 1 92 ? 13.57 -3.658 -11.625 1 77.5 92 PRO A O 1
ATOM 738 N N . GLY A 1 93 ? 12.555 -4.086 -9.695 1 78.12 93 GLY A N 1
ATOM 739 C CA . GLY A 1 93 ? 11.359 -4.598 -10.359 1 78.12 93 GLY A CA 1
ATOM 740 C C . GLY A 1 93 ? 10.305 -3.537 -10.586 1 78.12 93 GLY A C 1
ATOM 741 O O . GLY A 1 93 ? 9.234 -3.822 -11.133 1 78.12 93 GLY A O 1
ATOM 742 N N . PHE A 1 94 ? 10.656 -2.295 -10.32 1 83.75 94 PHE A N 1
ATOM 743 C CA . PHE A 1 94 ? 9.672 -1.229 -10.469 1 83.75 94 PHE A CA 1
ATOM 744 C C . PHE A 1 94 ? 9.812 -0.544 -11.82 1 83.75 94 PHE A C 1
ATOM 746 O O . PHE A 1 94 ? 10.891 -0.053 -12.172 1 83.75 94 PHE A O 1
ATOM 753 N N . VAL A 1 95 ? 8.648 -0.359 -12.578 1 82.56 95 VAL A N 1
ATOM 754 C CA . VAL A 1 95 ? 8.68 0.114 -13.953 1 82.56 95 VAL A CA 1
ATOM 755 C C . VAL A 1 95 ? 7.957 1.454 -14.062 1 82.56 95 VAL A C 1
ATOM 757 O O . VAL A 1 95 ? 8.336 2.312 -14.859 1 82.56 95 VAL A O 1
ATOM 760 N N . ALA A 1 96 ? 6.957 1.65 -13.25 1 76.69 96 ALA A N 1
ATOM 761 C CA . ALA A 1 96 ? 6.172 2.879 -13.336 1 76.69 96 ALA A CA 1
ATOM 762 C C . ALA A 1 96 ? 7.039 4.102 -13.062 1 76.69 96 ALA A C 1
ATOM 764 O O . ALA A 1 96 ? 7.82 4.117 -12.102 1 76.69 96 ALA A O 1
ATOM 765 N N . ARG A 1 97 ? 7.059 5.094 -13.898 1 69.69 97 ARG A N 1
ATOM 766 C CA . ARG A 1 97 ? 7.961 6.227 -13.711 1 69.69 97 ARG A CA 1
ATOM 767 C C . ARG A 1 97 ? 7.199 7.547 -13.75 1 69.69 97 ARG A C 1
ATOM 769 O O . ARG A 1 97 ? 7.598 8.516 -13.102 1 69.69 97 ARG A O 1
ATOM 776 N N . GLU A 1 98 ? 6.191 7.57 -14.57 1 73 98 GLU A N 1
ATOM 777 C CA . GLU A 1 98 ? 5.531 8.859 -14.742 1 73 98 GLU A CA 1
ATOM 778 C C . GLU A 1 98 ? 4.27 8.953 -13.883 1 73 98 GLU A C 1
ATOM 780 O O . GLU A 1 98 ? 3.156 8.945 -14.414 1 73 98 GLU A O 1
ATOM 785 N N . THR A 1 99 ? 4.512 9 -12.57 1 83.5 99 THR A N 1
ATOM 786 C CA . THR A 1 99 ? 3.373 9.094 -11.664 1 83.5 99 THR A CA 1
ATOM 787 C C . THR A 1 99 ? 3.605 10.18 -10.617 1 83.5 99 THR A C 1
ATOM 789 O O . THR A 1 99 ? 4.734 10.633 -10.422 1 83.5 99 THR A O 1
ATOM 792 N N . LYS A 1 100 ? 2.533 10.773 -10.219 1 87.94 100 LYS A N 1
ATOM 793 C CA . LYS A 1 100 ? 2.57 11.703 -9.094 1 87.94 100 LYS A CA 1
ATOM 794 C C . LYS A 1 100 ? 2.316 10.984 -7.773 1 87.94 100 LYS A C 1
ATOM 796 O O . LYS A 1 100 ? 1.677 9.93 -7.75 1 87.94 100 LYS A O 1
ATOM 801 N N . MET A 1 101 ? 2.9 11.594 -6.781 1 91.75 101 MET A N 1
ATOM 802 C CA . MET A 1 101 ? 2.744 10.992 -5.461 1 91.75 101 MET A CA 1
ATOM 803 C C . MET A 1 101 ? 1.922 11.891 -4.547 1 91.75 101 MET A C 1
ATOM 805 O O . MET A 1 101 ? 2.119 13.109 -4.527 1 91.75 101 MET A O 1
ATOM 809 N N . TYR A 1 102 ? 1.008 11.289 -3.869 1 92.56 102 TYR A N 1
ATOM 810 C CA . TYR A 1 102 ? 0.16 11.984 -2.902 1 92.56 102 TYR A CA 1
ATOM 811 C C . TYR A 1 102 ? 0.247 11.328 -1.531 1 92.56 102 TYR A C 1
ATOM 813 O O . TYR A 1 102 ? 0.446 10.109 -1.431 1 92.56 102 TYR A O 1
ATOM 821 N N . LEU A 1 103 ? 0.107 12.18 -0.555 1 91.75 103 LEU A N 1
ATOM 822 C CA . LEU A 1 103 ? 0.087 11.703 0.823 1 91.75 103 LEU A CA 1
ATOM 823 C C . LEU A 1 103 ? -1.138 12.227 1.563 1 91.75 103 LEU A C 1
ATOM 825 O O . LEU A 1 103 ? -1.354 13.438 1.632 1 91.75 103 LEU A O 1
ATOM 829 N N . SER A 1 104 ? -1.987 11.344 1.958 1 90.31 104 SER A N 1
ATOM 830 C CA . SER A 1 104 ? -2.99 11.664 2.967 1 90.31 104 SER A CA 1
ATOM 831 C C . SER A 1 104 ? -2.463 11.414 4.375 1 90.31 104 SER A C 1
ATOM 833 O O . SER A 1 104 ? -2.305 10.258 4.785 1 90.31 104 SER A O 1
ATOM 835 N N . SER A 1 105 ? -2.162 12.484 4.988 1 85.44 105 SER A N 1
ATOM 836 C CA . SER A 1 105 ? -1.56 12.445 6.316 1 85.44 105 SER A CA 1
ATOM 837 C C . SER A 1 105 ? -2.625 12.453 7.406 1 85.44 105 SER A C 1
ATOM 839 O O . SER A 1 105 ? -3.334 13.445 7.582 1 85.44 105 SER A O 1
ATOM 841 N N . SER A 1 106 ? -2.785 11.281 8.039 1 82.94 106 SER A N 1
ATOM 842 C CA . SER A 1 106 ? -3.75 11.148 9.125 1 82.94 106 SER A CA 1
ATOM 843 C C . SER A 1 106 ? -3.248 10.195 10.203 1 82.94 106 SER A C 1
ATOM 845 O O . SER A 1 106 ? -2.307 9.43 9.977 1 82.94 106 SER A O 1
ATOM 847 N N . SER A 1 107 ? -3.721 10.453 11.367 1 80.81 107 SER A N 1
ATOM 848 C CA . SER A 1 107 ? -3.51 9.5 12.453 1 80.81 107 SER A CA 1
ATOM 849 C C . SER A 1 107 ? -4.781 8.719 12.75 1 80.81 107 SER A C 1
ATOM 851 O O . SER A 1 107 ? -5.879 9.281 12.758 1 80.81 107 SER A O 1
ATOM 853 N N . PRO A 1 108 ? -4.508 7.238 12.766 1 81.25 108 PRO A N 1
ATOM 854 C CA . PRO A 1 108 ? -3.287 6.449 12.961 1 81.25 108 PRO A CA 1
ATOM 855 C C . PRO A 1 108 ? -2.715 5.91 11.648 1 81.25 108 PRO A C 1
ATOM 857 O O . PRO A 1 108 ? -1.588 5.41 11.625 1 81.25 108 PRO A O 1
ATOM 860 N N . GLU A 1 109 ? -3.484 6.07 10.609 1 84.44 109 GLU A N 1
ATOM 861 C CA . GLU A 1 109 ? -3.014 5.555 9.328 1 84.44 109 GLU A CA 1
ATOM 862 C C . GLU A 1 109 ? -2.803 6.684 8.328 1 84.44 109 GLU A C 1
ATOM 864 O O . GLU A 1 109 ? -3.514 7.688 8.352 1 84.44 109 GLU A O 1
ATOM 869 N N . SER A 1 110 ? -1.839 6.48 7.512 1 89.44 110 SER A N 1
ATOM 870 C CA . SER A 1 110 ? -1.595 7.379 6.391 1 89.44 110 SER A CA 1
ATOM 871 C C . SER A 1 110 ? -1.505 6.613 5.074 1 89.44 110 SER A C 1
ATOM 873 O O . SER A 1 110 ? -1.155 5.43 5.062 1 89.44 110 SER A O 1
ATOM 875 N N . THR A 1 111 ? -1.877 7.25 4.035 1 90.56 111 THR A N 1
ATOM 876 C CA . THR A 1 111 ? -1.91 6.621 2.721 1 90.56 111 THR A CA 1
ATOM 877 C C . THR A 1 111 ? -1.03 7.379 1.733 1 90.56 111 THR A C 1
ATOM 879 O O . THR A 1 111 ? -1.051 8.609 1.697 1 90.56 111 THR A O 1
ATOM 882 N N . LEU A 1 112 ? -0.258 6.656 0.979 1 91.31 112 LEU A N 1
ATOM 883 C CA . LEU A 1 112 ? 0.491 7.188 -0.156 1 91.31 112 LEU A CA 1
ATOM 884 C C . LEU A 1 112 ? -0.026 6.605 -1.468 1 91.31 112 LEU A C 1
ATOM 886 O O . LEU A 1 112 ? -0.155 5.387 -1.604 1 91.31 112 LEU A O 1
ATOM 890 N N . ALA A 1 113 ? -0.278 7.488 -2.33 1 92.06 113 ALA A N 1
ATOM 891 C CA . ALA A 1 113 ? -0.801 7.039 -3.617 1 92.06 113 ALA A CA 1
ATOM 892 C C . ALA A 1 113 ? 0.09 7.504 -4.766 1 92.06 113 ALA A C 1
ATOM 894 O O . ALA A 1 113 ? 0.585 8.633 -4.754 1 92.06 113 ALA A O 1
ATOM 895 N N . LEU A 1 114 ? 0.368 6.605 -5.656 1 90.75 114 LEU A N 1
ATOM 896 C CA . LEU A 1 114 ? 0.986 6.922 -6.941 1 90.75 114 LEU A CA 1
ATOM 897 C C . LEU A 1 114 ? -0.06 6.973 -8.047 1 90.75 114 LEU A C 1
ATOM 899 O O . LEU A 1 114 ? -0.656 5.949 -8.398 1 90.75 114 LEU A O 1
ATOM 903 N N . ALA A 1 115 ? -0.254 8.141 -8.555 1 88.81 115 ALA A N 1
ATOM 904 C CA . ALA A 1 115 ? -1.346 8.32 -9.508 1 88.81 115 ALA A CA 1
ATOM 905 C C . ALA A 1 115 ? -1.062 9.477 -10.461 1 88.81 115 ALA A C 1
ATOM 907 O O . ALA A 1 115 ? -0.278 10.375 -10.141 1 88.81 115 ALA A O 1
ATOM 908 N N . MET B 1 1 ? 26.766 1.029 4.766 1 30.84 1 MET B N 1
ATOM 909 C CA . MET B 1 1 ? 26.641 -0.354 4.312 1 30.84 1 MET B CA 1
ATOM 910 C C . MET B 1 1 ? 25.297 -0.595 3.633 1 30.84 1 MET B C 1
ATOM 912 O O . MET B 1 1 ? 24.25 -0.305 4.207 1 30.84 1 MET B O 1
ATOM 916 N N . HIS B 1 2 ? 25.266 -0.484 2.395 1 42.09 2 HIS B N 1
ATOM 917 C CA . HIS B 1 2 ? 24.094 -0.722 1.555 1 42.09 2 HIS B CA 1
ATOM 918 C C . HIS B 1 2 ? 23.422 -2.043 1.909 1 42.09 2 HIS B C 1
ATOM 920 O O . HIS B 1 2 ? 24.047 -3.104 1.839 1 42.09 2 HIS B O 1
ATOM 926 N N . ARG B 1 3 ? 22.781 -2.031 2.924 1 48.53 3 ARG B N 1
ATOM 927 C CA . ARG B 1 3 ? 22.281 -3.342 3.332 1 48.53 3 ARG B CA 1
ATOM 928 C C . ARG B 1 3 ? 21.609 -4.062 2.162 1 48.53 3 ARG B C 1
ATOM 930 O O . ARG B 1 3 ? 20.656 -3.555 1.579 1 48.53 3 ARG B O 1
ATOM 937 N N . ASP B 1 4 ? 22.375 -4.871 1.581 1 62.09 4 ASP B N 1
ATOM 938 C CA . ASP B 1 4 ? 21.875 -5.73 0.509 1 62.09 4 ASP B CA 1
ATOM 939 C C . ASP B 1 4 ? 20.625 -6.488 0.948 1 62.09 4 ASP B C 1
ATOM 941 O O . ASP B 1 4 ? 20.547 -6.973 2.08 1 62.09 4 ASP B O 1
ATOM 945 N N . LEU B 1 5 ? 19.547 -6.297 0.185 1 70.44 5 LEU B N 1
ATOM 946 C CA . LEU B 1 5 ? 18.344 -7.07 0.478 1 70.44 5 LEU B CA 1
ATOM 947 C C . LEU B 1 5 ? 18.625 -8.57 0.402 1 70.44 5 LEU B C 1
ATOM 949 O O . LEU B 1 5 ? 19.438 -9.008 -0.412 1 70.44 5 LEU B O 1
ATOM 953 N N . SER B 1 6 ? 18.188 -9.305 1.409 1 77.06 6 SER B N 1
ATOM 954 C CA . SER B 1 6 ? 18.266 -10.758 1.353 1 77.06 6 SER B CA 1
ATOM 955 C C . SER B 1 6 ? 17.547 -11.305 0.132 1 77.06 6 SER B C 1
ATOM 957 O O . SER B 1 6 ? 16.609 -10.68 -0.373 1 77.06 6 SER B O 1
ATOM 959 N N . PRO B 1 7 ? 18.094 -12.492 -0.343 1 83.81 7 PRO B N 1
ATOM 960 C CA . PRO B 1 7 ? 17.328 -13.133 -1.418 1 83.81 7 PRO B CA 1
ATOM 961 C C . PRO B 1 7 ? 15.891 -13.43 -1.023 1 83.81 7 PRO B C 1
ATOM 963 O O . PRO B 1 7 ? 15.625 -13.789 0.128 1 83.81 7 PRO B O 1
ATOM 966 N N . LEU B 1 8 ? 15.055 -13.305 -1.9 1 88.75 8 LEU B N 1
ATOM 967 C CA . LEU B 1 8 ? 13.625 -13.508 -1.657 1 88.75 8 LEU B CA 1
ATOM 968 C C . LEU B 1 8 ? 13.328 -14.977 -1.392 1 88.75 8 LEU B C 1
ATOM 970 O O . LEU B 1 8 ? 13.805 -15.859 -2.115 1 88.75 8 LEU B O 1
ATOM 974 N N . SER B 1 9 ? 12.617 -15.266 -0.335 1 91.81 9 SER B N 1
ATOM 975 C CA . SER B 1 9 ? 12.078 -16.578 -0.014 1 91.81 9 SER B CA 1
ATOM 976 C C . SER B 1 9 ? 10.609 -16.516 0.367 1 91.81 9 SER B C 1
ATOM 978 O O . SER B 1 9 ? 10.18 -15.555 1.025 1 91.81 9 SER B O 1
ATOM 980 N N . ALA B 1 10 ? 9.828 -17.516 -0.109 1 93.06 10 ALA B N 1
ATOM 981 C CA . ALA B 1 10 ? 8.383 -17.469 0.091 1 93.06 10 ALA B CA 1
ATOM 982 C C . ALA B 1 10 ? 7.797 -18.875 0.196 1 93.06 10 ALA B C 1
ATOM 984 O O . ALA B 1 10 ? 8.289 -19.797 -0.449 1 93.06 10 ALA B O 1
ATOM 985 N N . ASP B 1 11 ? 6.816 -18.969 1.03 1 93.19 11 ASP B N 1
ATOM 986 C CA . ASP B 1 11 ? 6.047 -20.203 1.173 1 93.19 11 ASP B CA 1
ATOM 987 C C . ASP B 1 11 ? 4.613 -20.031 0.689 1 93.19 11 ASP B C 1
ATOM 989 O O . ASP B 1 11 ? 3.916 -19.109 1.134 1 93.19 11 ASP B O 1
ATOM 993 N N . PRO B 1 12 ? 4.199 -20.875 -0.289 1 91.38 12 PRO B N 1
ATOM 994 C CA . PRO B 1 12 ? 2.791 -20.781 -0.682 1 91.38 12 PRO B CA 1
ATOM 995 C C . PRO B 1 12 ? 1.837 -21.141 0.458 1 91.38 12 PRO B C 1
ATOM 997 O O . PRO B 1 12 ? 2.152 -21.984 1.292 1 91.38 12 PRO B O 1
ATOM 1000 N N . LEU B 1 13 ? 0.745 -20.359 0.467 1 89.31 13 LEU B N 1
ATOM 1001 C CA . LEU B 1 13 ? -0.284 -20.672 1.455 1 89.31 13 LEU B CA 1
ATOM 1002 C C . LEU B 1 13 ? -1.424 -21.453 0.825 1 89.31 13 LEU B C 1
ATOM 1004 O O . LEU B 1 13 ? -1.76 -21.25 -0.344 1 89.31 13 LEU B O 1
ATOM 1008 N N . ASP B 1 14 ? -1.662 -22.641 1.321 1 65.44 14 ASP B N 1
ATOM 1009 C CA . ASP B 1 14 ? -2.656 -23.578 0.794 1 65.44 14 ASP B CA 1
ATOM 1010 C C . ASP B 1 14 ? -3.998 -22.875 0.578 1 65.44 14 ASP B C 1
ATOM 1012 O O . ASP B 1 14 ? -4.77 -22.703 1.523 1 65.44 14 ASP B O 1
ATOM 1016 N N . THR B 1 15 ? -3.977 -22.141 -0.539 1 62.78 15 THR B N 1
ATOM 1017 C CA . THR B 1 15 ? -5.266 -21.516 -0.794 1 62.78 15 THR B CA 1
ATOM 1018 C C . THR B 1 15 ? -6.039 -22.266 -1.867 1 62.78 15 THR B C 1
ATOM 1020 O O . THR B 1 15 ? -5.477 -23.125 -2.553 1 62.78 15 THR B O 1
ATOM 1023 N N . ALA B 1 16 ? -7.336 -22.109 -1.893 1 61.69 16 ALA B N 1
ATOM 1024 C CA . ALA B 1 16 ? -8.359 -22.719 -2.748 1 61.69 16 ALA B CA 1
ATOM 1025 C C . ALA B 1 16 ? -7.844 -22.875 -4.176 1 61.69 16 ALA B C 1
ATOM 1027 O O . ALA B 1 16 ? -6.895 -22.203 -4.582 1 61.69 16 ALA B O 1
ATOM 1028 N N . ASN B 1 17 ? -8.188 -23.859 -4.77 1 67.56 17 ASN B N 1
ATOM 1029 C CA . ASN B 1 17 ? -7.965 -24.141 -6.184 1 67.56 17 ASN B CA 1
ATOM 1030 C C . ASN B 1 17 ? -8.305 -22.922 -7.055 1 67.56 17 ASN B C 1
ATOM 1032 O O . ASN B 1 17 ? -9.453 -22.766 -7.469 1 67.56 17 ASN B O 1
ATOM 1036 N N . CYS B 1 18 ? -7.414 -21.938 -6.965 1 74.56 18 CYS B N 1
ATOM 1037 C CA . CYS B 1 18 ? -7.609 -20.75 -7.793 1 74.56 18 CYS B CA 1
ATOM 1038 C C . CYS B 1 18 ? -6.648 -20.734 -8.977 1 74.56 18 CYS B C 1
ATOM 1040 O O . CYS B 1 18 ? -5.43 -20.656 -8.789 1 74.56 18 CYS B O 1
ATOM 1042 N N . ARG B 1 19 ? -7.207 -20.953 -10.18 1 78.19 19 ARG B N 1
ATOM 1043 C CA . ARG B 1 19 ? -6.379 -21.094 -11.375 1 78.19 19 ARG B CA 1
ATOM 1044 C C . ARG B 1 19 ? -6.086 -19.734 -11.992 1 78.19 19 ARG B C 1
ATOM 1046 O O . ARG B 1 19 ? -4.992 -19.5 -12.508 1 78.19 19 ARG B O 1
ATOM 1053 N N . THR B 1 20 ? -7.113 -18.781 -11.938 1 88.06 20 THR B N 1
ATOM 1054 C CA . THR B 1 20 ? -6.98 -17.453 -12.531 1 88.06 20 THR B CA 1
ATOM 1055 C C . THR B 1 20 ? -7.371 -16.375 -11.531 1 88.06 20 THR B C 1
ATOM 1057 O O . THR B 1 20 ? -8.383 -15.688 -11.703 1 88.06 20 THR B O 1
ATOM 1060 N N . PRO B 1 21 ? -6.52 -16.219 -10.594 1 89.69 21 PRO B N 1
ATOM 1061 C CA . PRO B 1 21 ? -6.859 -15.273 -9.516 1 89.69 21 PRO B CA 1
ATOM 1062 C C . PRO B 1 21 ? -6.793 -13.812 -9.969 1 89.69 21 PRO B C 1
ATOM 1064 O O . PRO B 1 21 ? -5.867 -13.43 -10.695 1 89.69 21 PRO B O 1
ATOM 1067 N N . GLU B 1 22 ? -7.828 -13.062 -9.594 1 91.19 22 GLU B N 1
ATOM 1068 C CA . GLU B 1 22 ? -7.844 -11.609 -9.773 1 91.19 22 GLU B CA 1
ATOM 1069 C C . GLU B 1 22 ? -8.359 -10.906 -8.523 1 91.19 22 GLU B C 1
ATOM 1071 O O . GLU B 1 22 ? -9.383 -11.297 -7.961 1 91.19 22 GLU B O 1
ATOM 1076 N N . ILE B 1 23 ? -7.582 -9.969 -8.078 1 91.75 23 ILE B N 1
ATOM 1077 C CA . ILE B 1 23 ? -8.086 -9.148 -6.988 1 91.75 23 ILE B CA 1
ATOM 1078 C C . ILE B 1 23 ? -9.203 -8.234 -7.504 1 91.75 23 ILE B C 1
ATOM 1080 O O . ILE B 1 23 ? -9 -7.477 -8.453 1 91.75 23 ILE B O 1
ATOM 1084 N N . THR B 1 24 ? -10.352 -8.273 -6.902 1 92.88 24 THR B N 1
ATOM 1085 C CA . THR B 1 24 ? -11.5 -7.516 -7.414 1 92.88 24 THR B CA 1
ATOM 1086 C C . THR B 1 24 ? -11.883 -6.398 -6.449 1 92.88 24 THR B C 1
ATOM 1088 O O . THR B 1 24 ? -12.562 -5.449 -6.832 1 92.88 24 THR B O 1
ATOM 1091 N N . ASP B 1 25 ? -11.469 -6.566 -5.207 1 93.56 25 ASP B N 1
ATOM 1092 C CA . ASP B 1 25 ? -11.836 -5.57 -4.207 1 93.56 25 ASP B CA 1
ATOM 1093 C C . ASP B 1 25 ? -10.844 -5.566 -3.045 1 93.56 25 ASP B C 1
ATOM 1095 O O . ASP B 1 25 ? -10.398 -6.625 -2.602 1 93.56 25 ASP B O 1
ATOM 1099 N N . ILE B 1 26 ? -10.438 -4.375 -2.633 1 94.06 26 ILE B N 1
ATOM 1100 C CA . ILE B 1 26 ? -9.648 -4.164 -1.423 1 94.06 26 ILE B CA 1
ATOM 1101 C C . ILE B 1 26 ? -10.359 -3.162 -0.514 1 94.06 26 ILE B C 1
ATOM 1103 O O . ILE B 1 26 ? -10.75 -2.078 -0.956 1 94.06 26 ILE B O 1
ATOM 1107 N N . ARG B 1 27 ? -10.492 -3.592 0.694 1 93.62 27 ARG B N 1
ATOM 1108 C CA . ARG B 1 27 ? -11.109 -2.707 1.675 1 93.62 27 ARG B CA 1
ATOM 1109 C C . ARG B 1 27 ? -10.32 -2.701 2.98 1 93.62 27 ARG B C 1
ATOM 1111 O O . ARG B 1 27 ? -9.867 -3.75 3.443 1 93.62 27 ARG B O 1
ATOM 1118 N N . CYS B 1 28 ? -10.133 -1.512 3.34 1 93 28 CYS B N 1
ATOM 1119 C CA . CYS B 1 28 ? -9.484 -1.357 4.637 1 93 28 CYS B CA 1
ATOM 1120 C C . CYS B 1 28 ? -10.227 -0.352 5.504 1 93 28 CYS B C 1
ATOM 1122 O O . CYS B 1 28 ? -10.477 0.78 5.082 1 93 28 CYS B O 1
ATOM 1124 N N . ASP B 1 29 ? -10.578 -0.927 6.52 1 83.75 29 ASP B N 1
ATOM 1125 C CA . ASP B 1 29 ? -11.102 -0.024 7.535 1 83.75 29 ASP B CA 1
ATOM 1126 C C . ASP B 1 29 ? -10.133 0.111 8.711 1 83.75 29 ASP B C 1
ATOM 1128 O O . ASP B 1 29 ? -9.031 -0.436 8.672 1 83.75 29 ASP B O 1
ATOM 1132 N N . MET B 1 30 ? -10.102 0.891 9.648 1 71.88 30 MET B N 1
ATOM 1133 C CA . MET B 1 30 ? -9.195 1.242 10.742 1 71.88 30 MET B CA 1
ATOM 1134 C C . MET B 1 30 ? -8.258 0.085 11.062 1 71.88 30 MET B C 1
ATOM 1136 O O . MET B 1 30 ? -7.035 0.227 10.969 1 71.88 30 MET B O 1
ATOM 1140 N N . ASN B 1 31 ? -8.797 -1.208 11.266 1 77.94 31 ASN B N 1
ATOM 1141 C CA . ASN B 1 31 ? -7.902 -2.23 11.789 1 77.94 31 ASN B CA 1
ATOM 1142 C C . ASN B 1 31 ? -7.988 -3.523 10.984 1 77.94 31 ASN B C 1
ATOM 1144 O O . ASN B 1 31 ? -7.332 -4.512 11.312 1 77.94 31 ASN B O 1
ATOM 1148 N N . THR B 1 32 ? -8.766 -3.453 9.883 1 90.81 32 THR B N 1
ATOM 1149 C CA . THR B 1 32 ? -8.922 -4.695 9.133 1 90.81 32 THR B CA 1
ATOM 1150 C C . THR B 1 32 ? -8.719 -4.461 7.645 1 90.81 32 THR B C 1
ATOM 1152 O O . THR B 1 32 ? -9.273 -3.52 7.074 1 90.81 32 THR B O 1
ATOM 1155 N N . LEU B 1 33 ? -7.938 -5.293 7.035 1 93.44 33 LEU B N 1
ATOM 1156 C CA . LEU B 1 33 ? -7.73 -5.309 5.59 1 93.44 33 LEU B CA 1
ATOM 1157 C C . LEU B 1 33 ? -8.398 -6.523 4.957 1 93.44 33 LEU B C 1
ATOM 1159 O O . LEU B 1 33 ? -8.125 -7.66 5.352 1 93.44 33 LEU B O 1
ATOM 1163 N N . LEU B 1 34 ? -9.32 -6.27 4.07 1 94.44 34 LEU B N 1
ATOM 1164 C CA . LEU B 1 34 ? -9.977 -7.324 3.311 1 94.44 34 LEU B CA 1
ATOM 1165 C C . LEU B 1 34 ? -9.562 -7.273 1.842 1 94.44 34 LEU B C 1
ATOM 1167 O O . LEU B 1 34 ? -9.664 -6.227 1.202 1 94.44 34 LEU B O 1
ATOM 1171 N N . VAL B 1 35 ? -9.094 -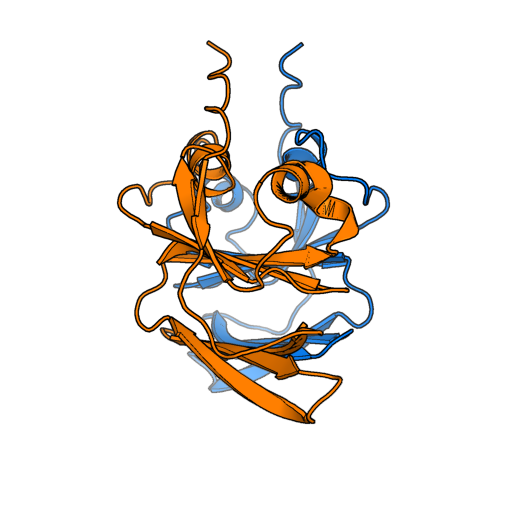8.406 1.385 1 93.25 35 VAL B N 1
ATOM 1172 C CA . VAL B 1 35 ? -8.742 -8.539 -0.027 1 93.25 35 VAL B CA 1
ATOM 1173 C C . VAL B 1 35 ? -9.617 -9.617 -0.67 1 93.25 35 VAL B C 1
ATOM 1175 O O . VAL B 1 35 ? -9.555 -10.789 -0.284 1 93.25 35 VAL B O 1
ATOM 1178 N N . THR B 1 36 ? -10.383 -9.219 -1.627 1 93.62 36 THR B N 1
ATOM 1179 C CA . THR B 1 36 ? -11.227 -10.172 -2.338 1 93.62 36 THR B CA 1
ATOM 1180 C C . THR B 1 36 ? -10.539 -10.664 -3.607 1 93.62 36 THR B C 1
ATOM 1182 O O . THR B 1 36 ? -10.148 -9.867 -4.465 1 93.62 36 THR B O 1
ATOM 1185 N N . VAL B 1 37 ? -10.391 -11.953 -3.672 1 91.56 37 VAL B N 1
ATOM 1186 C CA . VAL B 1 37 ? -9.797 -12.586 -4.844 1 91.56 37 VAL B CA 1
ATOM 1187 C C . VAL B 1 37 ? -10.836 -13.461 -5.539 1 91.56 37 VAL B C 1
ATOM 1189 O O . VAL B 1 37 ? -11.5 -14.281 -4.895 1 91.56 37 VAL B O 1
ATOM 1192 N N . LYS B 1 38 ? -10.938 -13.273 -6.836 1 91.56 38 LYS B N 1
ATOM 1193 C CA . LYS B 1 38 ? -11.875 -14.055 -7.633 1 91.56 38 LYS B CA 1
ATOM 1194 C C . LYS B 1 38 ? -11.148 -14.961 -8.625 1 91.56 38 LYS B C 1
ATOM 1196 O O . LYS B 1 38 ? -10.195 -14.531 -9.281 1 91.56 38 LYS B O 1
ATOM 1201 N N . ASP B 1 39 ? -11.578 -16.156 -8.648 1 91.88 39 ASP B N 1
ATOM 1202 C CA . ASP B 1 39 ? -11.156 -17.031 -9.734 1 91.88 39 ASP B CA 1
ATOM 1203 C C . ASP B 1 39 ? -11.953 -16.75 -11.008 1 91.88 39 ASP B C 1
ATOM 1205 O O . ASP B 1 39 ? -13.141 -17.062 -11.086 1 91.88 39 ASP B O 1
ATOM 1209 N N . MET B 1 40 ? -11.273 -16.281 -11.906 1 90.5 40 MET B N 1
ATOM 1210 C CA . MET B 1 40 ? -11.977 -15.812 -13.102 1 90.5 40 MET B CA 1
ATOM 1211 C C . MET B 1 40 ? -12.508 -16.984 -13.914 1 90.5 40 MET B C 1
ATOM 1213 O O . MET B 1 40 ? -13.414 -16.828 -14.742 1 90.5 40 MET B O 1
ATOM 1217 N N . GLU B 1 41 ? -11.992 -18.141 -13.695 1 89.62 41 GLU B N 1
ATOM 1218 C CA . GLU B 1 41 ? -12.477 -19.328 -14.383 1 89.62 41 GLU B CA 1
ATOM 1219 C C . GLU B 1 41 ? -13.734 -19.875 -13.719 1 89.62 41 GLU B C 1
ATOM 1221 O O . GLU B 1 41 ? -14.758 -20.078 -14.383 1 89.62 41 GLU B O 1
ATOM 1226 N N . SER B 1 42 ? -13.773 -20.031 -12.477 1 90.44 42 SER B N 1
ATOM 1227 C CA . SER B 1 42 ? -14.898 -20.656 -11.766 1 90.44 42 SER B CA 1
ATOM 1228 C C . SER B 1 42 ? -15.875 -19.594 -11.266 1 90.44 42 SER B C 1
ATOM 1230 O O . SER B 1 42 ? -17.031 -19.906 -10.969 1 90.44 42 SER B O 1
ATOM 1232 N N . GLY B 1 43 ? -15.414 -18.375 -11.07 1 91 43 GLY B N 1
ATOM 1233 C CA . GLY B 1 43 ? -16.234 -17.328 -10.492 1 91 43 GLY B CA 1
ATOM 1234 C C . GLY B 1 43 ? -16.219 -17.312 -8.977 1 91 43 GLY B C 1
ATOM 1235 O O . GLY B 1 43 ? -16.797 -16.422 -8.352 1 91 43 GLY B O 1
ATOM 1236 N N . GLN B 1 44 ? -15.539 -18.266 -8.43 1 91.44 44 GLN B N 1
ATOM 1237 C CA . GLN B 1 44 ? -15.484 -18.359 -6.973 1 91.44 44 GLN B CA 1
ATOM 1238 C C . GLN B 1 44 ? -14.68 -17.203 -6.379 1 91.44 44 GLN B C 1
ATOM 1240 O O . GLN B 1 44 ? -13.625 -16.844 -6.902 1 91.44 44 GLN B O 1
ATOM 1245 N N . GLU B 1 45 ? -15.25 -16.656 -5.27 1 92.19 45 GLU B N 1
ATOM 1246 C CA . GLU B 1 45 ? -14.562 -15.57 -4.578 1 92.19 45 GLU B CA 1
ATOM 1247 C C . GLU B 1 45 ? -14.023 -16.016 -3.229 1 92.19 45 GLU B C 1
ATOM 1249 O O . GLU B 1 45 ? -14.672 -16.797 -2.518 1 92.19 45 GLU B O 1
ATOM 1254 N N . THR B 1 46 ? -12.82 -15.578 -2.986 1 90.81 46 THR B N 1
ATOM 1255 C CA . THR B 1 46 ? -12.18 -15.797 -1.693 1 90.81 46 THR B CA 1
ATOM 1256 C C . THR B 1 46 ? -11.789 -14.469 -1.056 1 90.81 46 THR B C 1
ATOM 1258 O O . THR B 1 46 ? -11.266 -13.578 -1.73 1 90.81 46 THR B O 1
ATOM 1261 N N . ILE B 1 47 ? -12.117 -14.328 0.245 1 92.81 47 ILE B N 1
ATOM 1262 C CA . ILE B 1 47 ? -11.727 -13.125 0.97 1 92.81 47 ILE B CA 1
ATOM 1263 C C . ILE B 1 47 ? -10.562 -13.445 1.907 1 92.81 47 ILE B C 1
ATOM 1265 O O . ILE B 1 47 ? -10.656 -14.344 2.74 1 92.81 47 ILE B O 1
ATOM 1269 N N . VAL B 1 48 ? -9.477 -12.734 1.697 1 91.81 48 VAL B N 1
ATOM 1270 C CA . VAL B 1 48 ? -8.352 -12.789 2.619 1 91.81 48 VAL B CA 1
ATOM 1271 C C . VAL B 1 48 ? -8.453 -11.648 3.633 1 91.81 48 VAL B C 1
ATOM 1273 O O . VAL B 1 48 ? -8.5 -10.477 3.256 1 91.81 48 VAL B O 1
ATOM 1276 N N . GLU B 1 49 ? -8.469 -12.016 4.93 1 93.44 49 GLU B N 1
ATOM 1277 C CA . GLU B 1 49 ? -8.609 -11.023 5.992 1 93.44 49 GLU B CA 1
ATOM 1278 C C . GLU B 1 49 ? -7.336 -10.914 6.82 1 93.44 49 GLU B C 1
ATOM 1280 O O . GLU B 1 49 ? -6.785 -11.93 7.254 1 93.44 49 GLU B O 1
ATOM 1285 N N . PHE B 1 50 ? -6.918 -9.633 6.938 1 91.06 50 PHE B N 1
ATOM 1286 C CA . PHE B 1 50 ? -5.84 -9.328 7.871 1 91.06 50 PHE B CA 1
ATOM 1287 C C . PHE B 1 50 ? -6.355 -8.492 9.031 1 91.06 50 PHE B C 1
ATOM 1289 O O . PHE B 1 50 ? -6.617 -7.293 8.875 1 91.06 50 PHE B O 1
ATOM 1296 N N . ALA B 1 51 ? -6.562 -8.992 10.211 1 83.56 51 ALA B N 1
ATOM 1297 C CA . ALA B 1 51 ? -7.152 -8.336 11.367 1 83.56 51 ALA B CA 1
ATOM 1298 C C . ALA B 1 51 ? -6.145 -7.398 12.039 1 83.56 51 ALA B C 1
ATOM 1300 O O . ALA B 1 51 ? -6.52 -6.355 12.578 1 83.56 51 ALA B O 1
ATOM 1301 N N . GLU B 1 52 ? -4.895 -7.625 12.094 1 82.06 52 GLU B N 1
ATOM 1302 C CA . GLU B 1 52 ? -3.859 -6.785 12.695 1 82.06 52 GLU B CA 1
ATOM 1303 C C . GLU B 1 52 ? -2.68 -6.605 11.742 1 82.06 52 GLU B C 1
ATOM 1305 O O . GLU B 1 52 ? -1.688 -7.332 11.828 1 82.06 52 GLU B O 1
ATOM 1310 N N . PHE B 1 53 ? -2.965 -5.457 10.977 1 86.12 53 PHE B N 1
ATOM 1311 C CA . PHE B 1 53 ? -1.889 -5.238 10.016 1 86.12 53 PHE B CA 1
ATOM 1312 C C . PHE B 1 53 ? -1.11 -3.973 10.352 1 86.12 53 PHE B C 1
ATOM 1314 O O . PHE B 1 53 ? -1.63 -3.08 11.023 1 86.12 53 PHE B O 1
ATOM 1321 N N . GLU B 1 54 ? 0.131 -3.949 9.977 1 87.25 54 GLU B N 1
ATOM 1322 C CA . GLU B 1 54 ? 0.985 -2.775 10.141 1 87.25 54 GLU B CA 1
ATOM 1323 C C . GLU B 1 54 ? 0.946 -1.886 8.906 1 87.25 54 GLU B C 1
ATOM 1325 O O . GLU B 1 54 ? 1.171 -0.677 8.992 1 87.25 54 GLU B O 1
ATOM 1330 N N . GLY B 1 55 ? 0.624 -2.469 7.809 1 91.56 55 GLY B N 1
ATOM 1331 C CA . GLY B 1 55 ? 0.547 -1.742 6.551 1 91.56 55 GLY B CA 1
ATOM 1332 C C . GLY B 1 55 ? 0.304 -2.645 5.355 1 91.56 55 GLY B C 1
ATOM 1333 O O . GLY B 1 55 ? 0.365 -3.871 5.477 1 91.56 55 GLY B O 1
ATOM 1334 N N . PHE B 1 56 ? 0.004 -2.043 4.242 1 93.19 56 PHE B N 1
ATOM 1335 C CA . PHE B 1 56 ? -0.115 -2.793 2.996 1 93.19 56 PHE B CA 1
ATOM 1336 C C . PHE B 1 56 ? 0.163 -1.896 1.795 1 93.19 56 PHE B C 1
ATOM 1338 O O . PHE B 1 56 ? 0.17 -0.669 1.918 1 93.19 56 PHE B O 1
ATOM 1345 N N . ARG B 1 57 ? 0.458 -2.625 0.78 1 93.31 57 ARG B N 1
ATOM 1346 C CA . ARG B 1 57 ? 0.816 -1.979 -0.479 1 93.31 57 ARG B CA 1
ATOM 1347 C C . ARG B 1 57 ? 0.177 -2.695 -1.663 1 93.31 57 ARG B C 1
ATOM 1349 O O . ARG B 1 57 ? 0.097 -3.926 -1.683 1 93.31 57 ARG B O 1
ATOM 1356 N N . VAL B 1 58 ? -0.359 -1.899 -2.557 1 93.19 58 VAL B N 1
ATOM 1357 C CA . VAL B 1 58 ? -0.945 -2.418 -3.789 1 93.19 58 VAL B CA 1
ATOM 1358 C C . VAL B 1 58 ? -0.223 -1.822 -4.996 1 93.19 58 VAL B C 1
ATOM 1360 O O . VAL B 1 58 ? -0.044 -0.605 -5.082 1 93.19 58 VAL B O 1
ATOM 1363 N N . LEU B 1 59 ? 0.224 -2.662 -5.848 1 90.94 59 LEU B N 1
ATOM 1364 C CA . LEU B 1 59 ? 0.919 -2.24 -7.059 1 90.94 59 LEU B CA 1
ATOM 1365 C C . LEU B 1 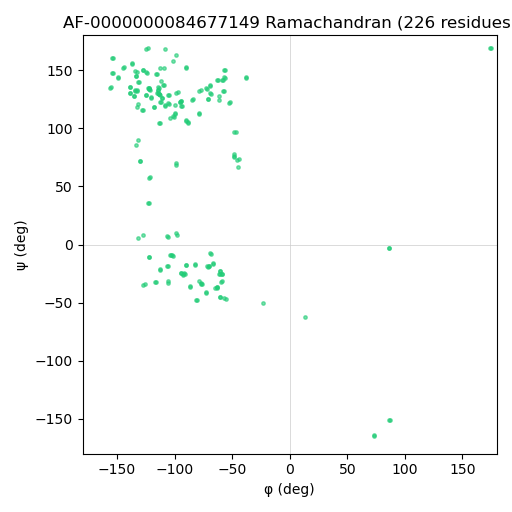59 ? 0.455 -3.053 -8.266 1 90.94 59 LEU B C 1
ATOM 1367 O O . LEU B 1 59 ? -0.056 -4.164 -8.109 1 90.94 59 LEU B O 1
ATOM 1371 N N . ASP B 1 60 ? 0.652 -2.383 -9.359 1 88.25 60 ASP B N 1
ATOM 1372 C CA . ASP B 1 60 ? 0.529 -3.166 -10.586 1 88.25 60 ASP B CA 1
ATOM 1373 C C . ASP B 1 60 ? 1.501 -4.344 -10.586 1 88.25 60 ASP B C 1
ATOM 1375 O O . ASP B 1 60 ? 2.645 -4.211 -10.148 1 88.25 60 ASP B O 1
ATOM 1379 N N . GLU B 1 61 ? 1.059 -5.488 -11.094 1 85.81 61 GLU B N 1
ATOM 1380 C CA . GLU B 1 61 ? 1.887 -6.691 -11.117 1 85.81 61 GLU B CA 1
ATOM 1381 C C . GLU B 1 61 ? 3.174 -6.457 -11.906 1 85.81 61 GLU B C 1
ATOM 1383 O O . GLU B 1 61 ? 4.23 -6.977 -11.539 1 85.81 61 GLU B O 1
ATOM 1388 N N . GLY B 1 62 ? 3.117 -5.602 -12.93 1 86.38 62 GLY B N 1
ATOM 1389 C CA . GLY B 1 62 ? 4.281 -5.281 -13.742 1 86.38 62 GLY B CA 1
ATOM 1390 C C . GLY B 1 62 ? 5.328 -4.484 -12.984 1 86.38 62 GLY B C 1
ATOM 1391 O O . GLY B 1 62 ? 6.465 -4.352 -13.445 1 86.38 62 GLY B O 1
ATOM 1392 N N . ASP B 1 63 ? 5.008 -4.062 -11.812 1 88.44 63 ASP B N 1
ATOM 1393 C CA . ASP B 1 63 ? 5.945 -3.281 -11.016 1 88.44 63 ASP B CA 1
ATOM 1394 C C . ASP B 1 63 ? 6.527 -4.117 -9.875 1 88.44 63 ASP B C 1
ATOM 1396 O O . ASP B 1 63 ? 7.223 -3.592 -9 1 88.44 63 ASP B O 1
ATOM 1400 N N . LEU B 1 64 ? 6.246 -5.434 -9.82 1 88.69 64 LEU B N 1
ATOM 1401 C CA . LEU B 1 64 ? 6.727 -6.328 -8.773 1 88.69 64 LEU B CA 1
ATOM 1402 C C . LEU B 1 64 ? 7.523 -7.484 -9.375 1 88.69 64 LEU B C 1
ATOM 1404 O O . LEU B 1 64 ? 7.465 -8.609 -8.867 1 88.69 64 LEU B O 1
ATOM 1408 N N . LEU B 1 65 ? 8.219 -7.211 -10.367 1 85.62 65 LEU B N 1
ATOM 1409 C CA . LEU B 1 65 ? 8.859 -8.242 -11.172 1 85.62 65 LEU B CA 1
ATOM 1410 C C . LEU B 1 65 ? 9.852 -9.047 -10.336 1 85.62 65 LEU B C 1
ATOM 1412 O O . LEU B 1 65 ? 10.078 -10.227 -10.594 1 85.62 65 LEU B O 1
ATOM 1416 N N . GLU B 1 66 ? 10.414 -8.617 -9.32 1 86.5 66 GLU B N 1
ATOM 1417 C CA . GLU B 1 66 ? 11.406 -9.305 -8.5 1 86.5 66 GLU B CA 1
ATOM 1418 C C . GLU B 1 66 ? 10.781 -10.469 -7.727 1 86.5 66 GLU B C 1
ATOM 1420 O O . GLU B 1 66 ? 11.484 -11.352 -7.25 1 86.5 66 GLU B O 1
ATOM 1425 N N . PHE B 1 67 ? 9.484 -10.453 -7.598 1 89 67 PHE B N 1
ATOM 1426 C CA . PHE B 1 67 ? 8.812 -11.484 -6.812 1 89 67 PHE B CA 1
ATOM 1427 C C . PHE B 1 67 ? 8.438 -12.672 -7.688 1 89 67 PHE B C 1
ATOM 1429 O O . PHE B 1 67 ? 8.242 -13.781 -7.184 1 89 67 PHE B O 1
ATOM 1436 N N . TRP B 1 68 ? 8.414 -12.5 -8.992 1 87.56 68 TRP B N 1
ATOM 1437 C CA . TRP B 1 68 ? 7.742 -13.461 -9.859 1 87.56 68 TRP B CA 1
ATOM 1438 C C . TRP B 1 68 ? 8.586 -14.727 -10.023 1 87.56 68 TRP B C 1
ATOM 1440 O O . TRP B 1 68 ? 8.047 -15.828 -10.109 1 87.56 68 TRP B O 1
ATOM 1450 N N . PRO B 1 69 ? 9.891 -14.578 -10.023 1 85.69 69 PRO B N 1
ATOM 1451 C CA . PRO B 1 69 ? 10.641 -15.836 -10.109 1 85.69 69 PRO B CA 1
ATOM 1452 C C . PRO B 1 69 ? 10.32 -16.797 -8.961 1 85.69 69 PRO B C 1
ATOM 1454 O O . PRO B 1 69 ? 10.406 -18.016 -9.125 1 85.69 69 PRO B O 1
ATOM 1457 N N . THR B 1 70 ? 9.883 -16.297 -7.809 1 86.81 70 THR B N 1
ATOM 1458 C CA . THR B 1 70 ? 9.633 -17.094 -6.613 1 86.81 70 THR B CA 1
ATOM 1459 C C . THR B 1 70 ? 8.133 -17.281 -6.379 1 86.81 70 THR B C 1
ATOM 1461 O O . THR B 1 70 ? 7.695 -18.312 -5.879 1 86.81 70 THR B O 1
ATOM 1464 N N . CYS B 1 71 ? 7.312 -16.312 -6.734 1 86.12 71 CYS B N 1
ATOM 1465 C CA . CYS B 1 71 ? 5.906 -16.266 -6.359 1 86.12 71 CYS B CA 1
ATOM 1466 C C . CYS B 1 71 ? 5.012 -16.219 -7.598 1 86.12 71 CYS B C 1
ATOM 1468 O O . CYS B 1 71 ? 4.234 -15.273 -7.766 1 86.12 71 CYS B O 1
ATOM 1470 N N . SER B 1 72 ? 5.066 -17.125 -8.445 1 83.38 72 SER B N 1
ATOM 1471 C CA . SER B 1 72 ? 4.277 -17.062 -9.68 1 83.38 72 SER B CA 1
ATOM 1472 C C . SER B 1 72 ? 3.363 -18.281 -9.805 1 83.38 72 SER B C 1
ATOM 1474 O O . SER B 1 72 ? 2.414 -18.266 -10.586 1 83.38 72 SER B O 1
ATOM 1476 N N . SER B 1 73 ? 3.545 -19.25 -9 1 84.75 73 SER B N 1
ATOM 1477 C CA . SER B 1 73 ? 2.814 -20.5 -9.18 1 84.75 73 SER B CA 1
ATOM 1478 C C . SER B 1 73 ? 1.525 -20.5 -8.367 1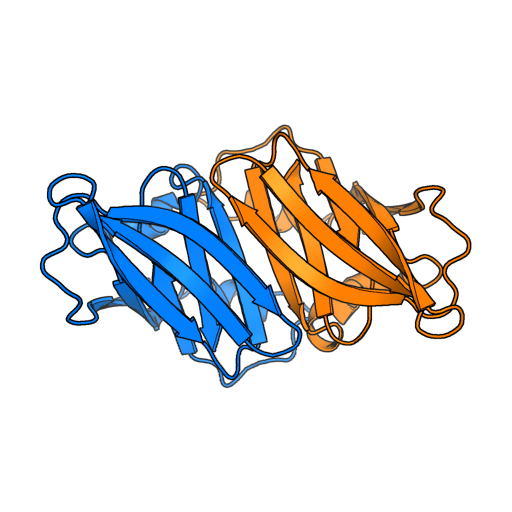 84.75 73 SER B C 1
ATOM 1480 O O . SER B 1 73 ? 0.588 -21.234 -8.688 1 84.75 73 SER B O 1
ATOM 1482 N N . PHE B 1 74 ? 1.477 -19.766 -7.305 1 86.75 74 PHE B N 1
ATOM 1483 C CA . PHE B 1 74 ? 0.32 -19.672 -6.422 1 86.75 74 PHE B CA 1
ATOM 1484 C C . PHE B 1 74 ? -0.143 -18.219 -6.285 1 86.75 74 PHE B C 1
ATOM 1486 O O . PHE B 1 74 ? 0.519 -17.312 -6.773 1 86.75 74 PHE B O 1
ATOM 1493 N N . TRP B 1 75 ? -1.316 -18.109 -5.688 1 89.38 75 TRP B N 1
ATOM 1494 C CA . TRP B 1 75 ? -1.837 -16.75 -5.68 1 89.38 75 TRP B CA 1
ATOM 1495 C C . TRP B 1 75 ? -1.668 -16.109 -4.305 1 89.38 75 TRP B C 1
ATOM 1497 O O . TRP B 1 75 ? -1.883 -14.898 -4.145 1 89.38 75 TRP B O 1
ATOM 1507 N N . LEU B 1 76 ? -1.264 -16.891 -3.318 1 91.69 76 LEU B N 1
ATOM 1508 C CA . LEU B 1 76 ? -1.025 -16.344 -1.983 1 91.69 76 LEU B CA 1
ATOM 1509 C C . LEU B 1 76 ? 0.237 -16.953 -1.373 1 91.69 76 LEU B C 1
ATOM 1511 O O . LEU B 1 76 ? 0.401 -18.172 -1.355 1 91.69 76 LEU B O 1
ATOM 1515 N N . TYR B 1 77 ? 1.12 -16.047 -0.853 1 93.12 77 TYR B N 1
ATOM 1516 C CA . TYR B 1 77 ? 2.4 -16.469 -0.289 1 93.12 77 TYR B CA 1
ATOM 1517 C C . TYR B 1 77 ? 2.643 -15.797 1.059 1 93.12 77 TYR B C 1
ATOM 1519 O O . TYR B 1 77 ? 2.236 -14.648 1.274 1 93.12 77 TYR B O 1
ATOM 1527 N N . LYS B 1 78 ? 3.25 -16.5 1.916 1 93.81 78 LYS B N 1
ATOM 1528 C CA . LYS B 1 78 ? 3.959 -15.891 3.037 1 93.81 78 LYS B CA 1
ATOM 1529 C C . LYS B 1 78 ? 5.434 -15.68 2.705 1 93.81 78 LYS B C 1
ATOM 1531 O O . LYS B 1 78 ? 6.152 -16.625 2.4 1 93.81 78 LYS B O 1
ATOM 1536 N N . ILE B 1 79 ? 5.867 -14.383 2.727 1 92.19 79 ILE B N 1
ATOM 1537 C CA . ILE B 1 79 ? 7.262 -14.07 2.438 1 92.19 79 ILE B CA 1
ATOM 1538 C C . ILE B 1 79 ? 8.102 -14.234 3.703 1 92.19 79 ILE B C 1
ATOM 1540 O O . ILE B 1 79 ? 7.805 -13.617 4.734 1 92.19 79 ILE B O 1
ATOM 1544 N N . THR B 1 80 ? 9.117 -15.016 3.605 1 89.31 80 THR B N 1
ATOM 1545 C CA . THR B 1 80 ? 9.875 -15.359 4.805 1 89.31 80 THR B CA 1
ATOM 1546 C C . THR B 1 80 ? 11.219 -14.641 4.82 1 89.31 80 THR B C 1
ATOM 1548 O O . THR B 1 80 ? 11.867 -14.555 5.867 1 89.31 80 THR B O 1
ATOM 1551 N N . ALA B 1 81 ? 11.641 -14.195 3.736 1 85.75 81 ALA B N 1
ATOM 1552 C CA . ALA B 1 81 ? 12.867 -13.406 3.646 1 85.75 81 ALA B CA 1
ATOM 1553 C C . ALA B 1 81 ? 12.828 -12.469 2.445 1 85.75 81 ALA B C 1
ATOM 1555 O O . ALA B 1 81 ? 12.25 -12.797 1.408 1 85.75 81 ALA B O 1
ATOM 1556 N N . GLY B 1 82 ? 13.555 -11.25 2.707 1 81.75 82 GLY B N 1
ATOM 1557 C CA . GLY B 1 82 ? 13.555 -10.281 1.625 1 81.75 82 GLY B CA 1
ATOM 1558 C C . GLY B 1 82 ? 12.219 -9.57 1.458 1 81.75 82 GLY B C 1
ATOM 1559 O O . GLY B 1 82 ? 11.477 -9.398 2.428 1 81.75 82 GLY B O 1
ATOM 1560 N N . GLY B 1 83 ? 12.086 -8.969 0.392 1 85.56 83 GLY B N 1
ATOM 1561 C CA . GLY B 1 83 ? 10.797 -8.406 0.011 1 85.56 83 GLY B CA 1
ATOM 1562 C C . GLY B 1 83 ? 10.562 -7.012 0.55 1 85.56 83 GLY B C 1
ATOM 1563 O O . GLY B 1 83 ? 11.508 -6.227 0.683 1 85.56 83 GLY B O 1
ATOM 1564 N N . TRP B 1 84 ? 9.305 -6.789 0.738 1 87.12 84 TRP B N 1
ATOM 1565 C CA . TRP B 1 84 ? 8.867 -5.438 1.067 1 87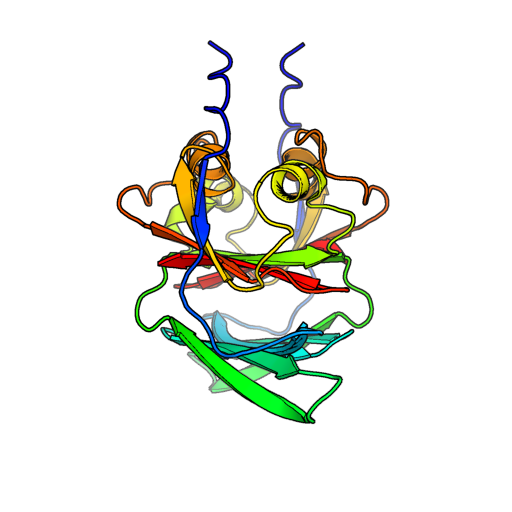.12 84 TRP B CA 1
ATOM 1566 C C . TRP B 1 84 ? 9.25 -5.074 2.498 1 87.12 84 TRP B C 1
ATOM 1568 O O . TRP B 1 84 ? 9.664 -3.943 2.768 1 87.12 84 TRP B O 1
ATOM 1578 N N . LEU B 1 85 ? 9.102 -6.008 3.441 1 86.5 85 LEU B N 1
ATOM 1579 C CA . LEU B 1 85 ? 9.438 -5.715 4.828 1 86.5 85 LEU B CA 1
ATOM 1580 C C . LEU B 1 85 ? 10.891 -5.25 4.945 1 86.5 85 LEU B C 1
ATOM 1582 O O . LEU B 1 85 ? 11.172 -4.262 5.629 1 86.5 85 LEU B O 1
ATOM 1586 N N . GLU B 1 86 ? 11.758 -5.926 4.312 1 84.38 86 GLU B N 1
ATOM 1587 C CA . GLU B 1 86 ? 13.164 -5.535 4.352 1 84.38 86 GLU B CA 1
ATOM 1588 C C . GLU B 1 86 ? 13.375 -4.176 3.693 1 84.38 86 GLU B C 1
ATOM 1590 O O . GLU B 1 86 ? 14.211 -3.385 4.137 1 84.38 86 GLU B O 1
ATOM 1595 N N . GLN B 1 87 ? 12.656 -3.914 2.637 1 84.38 87 GLN B N 1
ATOM 1596 C CA . GLN B 1 87 ? 12.727 -2.609 1.984 1 84.38 87 GLN B CA 1
ATOM 1597 C C . GLN B 1 87 ? 12.305 -1.495 2.938 1 84.38 87 GLN B C 1
ATOM 1599 O O . GLN B 1 87 ? 12.977 -0.465 3.031 1 84.38 87 GLN B O 1
ATOM 1604 N N . GLU B 1 88 ? 11.203 -1.721 3.662 1 84.88 88 GLU B N 1
ATOM 1605 C CA . GLU B 1 88 ? 10.734 -0.729 4.625 1 84.88 88 GLU B CA 1
ATOM 1606 C C . GLU B 1 88 ? 11.75 -0.521 5.746 1 84.88 88 GLU B C 1
ATOM 1608 O O 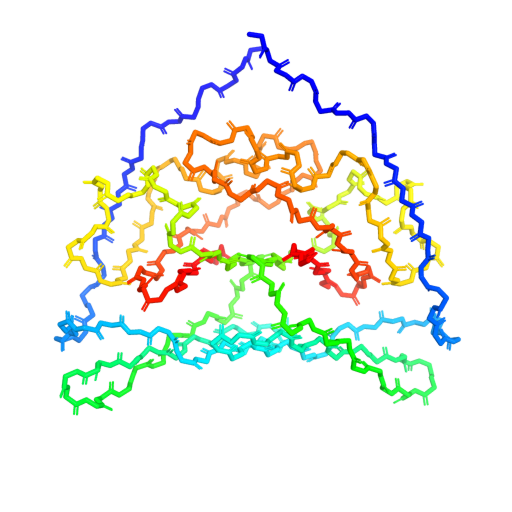. GLU B 1 88 ? 11.938 0.601 6.219 1 84.88 88 GLU B O 1
ATOM 1613 N N . CYS B 1 89 ? 12.375 -1.582 6.117 1 82.25 89 CYS B N 1
ATOM 1614 C CA . CYS B 1 89 ? 13.32 -1.52 7.223 1 82.25 89 CYS B CA 1
ATOM 1615 C C . CYS B 1 89 ? 14.531 -0.671 6.855 1 82.25 89 CYS B C 1
ATOM 1617 O O . CYS B 1 89 ? 15.25 -0.195 7.734 1 82.25 89 CYS B O 1
ATOM 1619 N N . LEU B 1 90 ? 14.734 -0.416 5.566 1 78.56 90 LEU B N 1
ATOM 1620 C CA . LEU B 1 90 ? 15.836 0.422 5.121 1 78.56 90 LEU B CA 1
ATOM 1621 C C . LEU B 1 90 ? 15.484 1.9 5.227 1 78.56 90 LEU B C 1
ATOM 1623 O O . LEU B 1 90 ? 16.359 2.762 5.191 1 78.56 90 LEU B O 1
ATOM 1627 N N . ARG B 1 91 ? 14.25 2.188 5.352 1 81.19 91 ARG B N 1
ATOM 1628 C CA . ARG B 1 91 ? 13.828 3.576 5.488 1 81.19 91 ARG B CA 1
ATOM 1629 C C . ARG B 1 91 ? 14.055 4.086 6.906 1 81.19 91 ARG B C 1
ATOM 1631 O O . ARG B 1 91 ? 13.766 3.383 7.879 1 81.19 91 ARG B O 1
ATOM 1638 N N . PRO B 1 92 ? 14.625 5.191 7.016 1 77.19 92 PRO B N 1
ATOM 1639 C CA . PRO B 1 92 ? 14.906 5.711 8.352 1 77.19 92 PRO B CA 1
ATOM 1640 C C . PRO B 1 92 ? 13.641 5.914 9.188 1 77.19 92 PRO B C 1
ATOM 1642 O O . PRO B 1 92 ? 13.688 5.82 10.414 1 77.19 92 PRO B O 1
ATOM 1645 N N . GLY B 1 93 ? 12.477 6.062 8.578 1 77.62 93 GLY B N 1
ATOM 1646 C CA . GLY B 1 93 ? 11.273 6.391 9.32 1 77.62 93 GLY B CA 1
ATOM 1647 C C . GLY B 1 93 ? 10.406 5.184 9.617 1 77.62 93 GLY B C 1
ATOM 1648 O O . GLY B 1 93 ? 9.336 5.312 10.211 1 77.62 93 GLY B O 1
ATOM 1649 N N . PHE B 1 94 ? 10.93 4 9.359 1 83.31 94 PHE B N 1
ATOM 1650 C CA . PHE B 1 94 ? 10.133 2.799 9.57 1 83.31 94 PHE B CA 1
ATOM 1651 C C . PHE B 1 94 ? 10.477 2.15 10.906 1 83.31 94 PHE B C 1
ATOM 1653 O O . PHE B 1 94 ? 11.641 1.832 11.172 1 83.31 94 PHE B O 1
ATOM 1660 N N . VAL B 1 95 ? 9.398 1.813 11.742 1 81.94 95 VAL B N 1
ATOM 1661 C CA . VAL B 1 95 ? 9.602 1.355 13.109 1 81.94 95 VAL B CA 1
ATOM 1662 C C . VAL B 1 95 ? 9.102 -0.079 13.258 1 81.94 95 VAL B C 1
ATOM 1664 O O . VAL B 1 95 ? 9.672 -0.868 14.016 1 81.94 95 VAL B O 1
ATOM 1667 N N . ALA B 1 96 ? 8.086 -0.427 12.531 1 74.62 96 ALA B N 1
ATOM 1668 C CA . ALA B 1 96 ? 7.5 -1.761 12.656 1 74.62 96 ALA B CA 1
ATOM 1669 C C . ALA B 1 96 ? 8.516 -2.84 12.289 1 74.62 96 ALA B C 1
ATOM 1671 O O . ALA B 1 96 ? 9.188 -2.748 11.258 1 74.62 96 ALA B O 1
ATOM 1672 N N . ARG B 1 97 ? 8.789 -3.775 13.125 1 68.19 97 ARG B N 1
ATOM 1673 C CA . ARG B 1 97 ? 9.836 -4.75 12.844 1 68.19 97 ARG B CA 1
ATOM 1674 C C . ARG B 1 97 ? 9.305 -6.172 12.953 1 68.19 97 ARG B C 1
ATOM 1676 O O . ARG B 1 97 ? 9.789 -7.074 12.266 1 68.19 97 ARG B O 1
ATOM 1683 N N . GLU B 1 98 ? 8.398 -6.348 13.852 1 72.38 98 GLU B N 1
ATOM 1684 C CA . GLU B 1 98 ? 7.973 -7.727 14.062 1 72.38 98 GLU B CA 1
ATOM 1685 C C . GLU B 1 98 ? 6.672 -8.023 13.32 1 72.38 98 GLU B C 1
ATOM 1687 O O . GLU B 1 98 ? 5.609 -8.125 13.938 1 72.38 98 GLU B O 1
ATOM 1692 N N . THR B 1 99 ? 6.773 -8.078 12.008 1 82.94 99 THR B N 1
ATOM 1693 C CA . THR B 1 99 ? 5.586 -8.359 11.203 1 82.94 99 THR B CA 1
ATOM 1694 C C . THR B 1 99 ? 5.891 -9.398 10.125 1 82.94 99 THR B C 1
ATOM 1696 O O . THR B 1 99 ? 7.055 -9.68 9.844 1 82.94 99 THR B O 1
ATOM 1699 N N . LYS B 1 100 ? 4.879 -10.133 9.812 1 88 100 LYS B N 1
ATOM 1700 C CA . LYS B 1 100 ? 4.965 -11.055 8.68 1 88 100 LYS B CA 1
ATOM 1701 C C . LYS B 1 100 ? 4.516 -10.375 7.391 1 88 100 LYS B C 1
ATOM 1703 O O . LYS B 1 100 ? 3.742 -9.414 7.422 1 88 100 LYS B O 1
ATOM 1708 N N . MET B 1 101 ? 5.094 -10.914 6.355 1 91.81 101 MET B N 1
ATOM 1709 C CA . MET B 1 101 ? 4.754 -10.344 5.055 1 91.81 101 MET B CA 1
ATOM 1710 C C . MET B 1 101 ? 4.008 -11.359 4.195 1 91.81 101 MET B C 1
ATOM 1712 O O . MET B 1 101 ? 4.375 -12.539 4.156 1 91.81 101 MET B O 1
ATOM 1716 N N . TYR B 1 102 ? 2.975 -10.898 3.578 1 92.81 102 TYR B N 1
ATOM 1717 C CA . TYR B 1 102 ? 2.17 -11.711 2.674 1 92.81 102 TYR B CA 1
ATOM 1718 C C . TYR B 1 102 ? 2.059 -11.055 1.303 1 92.81 102 TYR B C 1
ATOM 1720 O O . TYR B 1 102 ? 2.072 -9.828 1.193 1 92.81 102 TYR B O 1
ATOM 1728 N N . LEU B 1 103 ? 1.969 -11.93 0.348 1 92.19 103 LEU B N 1
ATOM 1729 C CA . LEU B 1 103 ? 1.774 -11.469 -1.021 1 92.19 103 LEU B CA 1
ATOM 1730 C C . LEU B 1 103 ? 0.589 -12.172 -1.671 1 92.19 103 LEU B C 1
ATOM 1732 O O . LEU B 1 103 ? 0.549 -13.406 -1.728 1 92.19 103 LEU B O 1
ATOM 1736 N N . SER B 1 104 ? -0.403 -11.438 -1.992 1 90.75 104 SER B N 1
ATOM 1737 C CA . SER B 1 104 ? -1.426 -11.906 -2.918 1 90.75 104 SER B CA 1
ATOM 1738 C C . SER B 1 104 ? -1.056 -11.586 -4.363 1 90.75 104 SER B C 1
ATOM 1740 O O . SER B 1 104 ? -1.105 -10.43 -4.777 1 90.75 104 SER B O 1
ATOM 1742 N N . SER B 1 105 ? -0.664 -12.609 -5.008 1 85.75 105 SER B N 1
ATOM 1743 C CA . SER B 1 105 ? -0.179 -12.492 -6.379 1 85.75 105 SER B CA 1
ATOM 1744 C C . SER B 1 105 ? -1.314 -12.656 -7.387 1 85.75 105 SER B C 1
ATOM 1746 O O . SER B 1 105 ? -1.878 -13.742 -7.52 1 85.75 105 SER B O 1
ATOM 1748 N N . SER B 1 106 ? -1.7 -11.523 -7.984 1 83.5 106 SER B N 1
ATOM 1749 C CA . SER B 1 106 ? -2.752 -11.539 -8.992 1 83.5 106 SER B CA 1
ATOM 1750 C C . SER B 1 106 ? -2.477 -10.516 -10.094 1 83.5 106 SER B C 1
ATOM 1752 O O . SER B 1 106 ? -1.633 -9.633 -9.938 1 83.5 106 SER B O 1
ATOM 1754 N N . SER B 1 107 ? -2.99 -10.82 -11.211 1 81.06 107 SER B N 1
ATOM 1755 C CA . SER B 1 107 ? -2.994 -9.859 -12.305 1 81.06 107 SER B CA 1
ATOM 1756 C C . SER B 1 107 ? -4.387 -9.273 -12.523 1 81.06 107 SER B C 1
ATOM 1758 O O . SER B 1 107 ? -5.383 -10 -12.453 1 81.06 107 SER B O 1
ATOM 1760 N N . PRO B 1 108 ? -4.352 -7.789 -12.547 1 82 108 PRO B N 1
ATOM 1761 C CA . PRO B 1 108 ? -3.279 -6.832 -12.828 1 82 108 PRO B CA 1
ATOM 1762 C C . PRO B 1 108 ? -2.689 -6.215 -11.562 1 82 108 PRO B C 1
ATOM 1764 O O . PRO B 1 108 ? -1.638 -5.574 -11.617 1 82 108 PRO B O 1
ATOM 1767 N N . GLU B 1 109 ? -3.352 -6.465 -10.469 1 84.81 109 GLU B N 1
ATOM 1768 C CA . GLU B 1 109 ? -2.859 -5.883 -9.227 1 84.81 109 GLU B CA 1
ATOM 1769 C C . GLU B 1 109 ? -2.41 -6.969 -8.25 1 84.81 109 GLU B C 1
ATOM 1771 O O . GLU B 1 109 ? -2.982 -8.062 -8.219 1 84.81 109 GLU B O 1
ATOM 1776 N N . SER B 1 110 ? -1.427 -6.621 -7.527 1 89.81 110 SER B N 1
ATOM 1777 C CA . SER B 1 110 ? -0.967 -7.477 -6.434 1 89.81 110 SER B CA 1
ATOM 1778 C C . SER B 1 110 ? -0.887 -6.699 -5.125 1 89.81 110 SER B C 1
ATOM 1780 O O . SER B 1 110 ? -0.703 -5.48 -5.129 1 89.81 110 SER B O 1
ATOM 1782 N N . THR B 1 111 ? -1.086 -7.387 -4.062 1 90.62 111 THR B N 1
ATOM 1783 C CA . THR B 1 111 ? -1.113 -6.762 -2.746 1 90.62 111 THR B CA 1
ATOM 1784 C C . THR B 1 111 ? -0.06 -7.379 -1.832 1 90.62 111 THR B C 1
ATOM 1786 O O . THR B 1 111 ? 0.103 -8.602 -1.801 1 90.62 111 THR B O 1
ATOM 1789 N N . LEU B 1 112 ? 0.659 -6.531 -1.143 1 91.44 112 LEU B N 1
ATOM 1790 C CA . LEU B 1 112 ? 1.562 -6.941 -0.072 1 91.44 112 LEU B CA 1
ATOM 1791 C C . LEU B 1 112 ? 1.067 -6.434 1.278 1 91.44 112 LEU B C 1
ATOM 1793 O O . LEU B 1 112 ? 0.775 -5.242 1.431 1 91.44 112 LEU B O 1
ATOM 1797 N N . ALA B 1 113 ? 1.016 -7.344 2.156 1 92 113 ALA B N 1
ATOM 1798 C CA . ALA B 1 113 ? 0.531 -6.969 3.484 1 92 113 ALA B CA 1
ATOM 1799 C C . ALA B 1 113 ? 1.567 -7.293 4.555 1 92 113 ALA B C 1
ATOM 1801 O O . ALA B 1 113 ? 2.223 -8.336 4.5 1 92 113 ALA B O 1
ATOM 1802 N N . LEU B 1 114 ? 1.765 -6.352 5.438 1 90.56 114 LEU B N 1
ATOM 1803 C CA . LEU B 1 114 ? 2.516 -6.57 6.668 1 90.56 114 LEU B CA 1
ATOM 1804 C C . LEU B 1 114 ? 1.575 -6.781 7.852 1 90.56 114 LEU B C 1
ATOM 1806 O O . LEU B 1 114 ? 0.854 -5.863 8.25 1 90.56 114 LEU B O 1
ATOM 1810 N N . ALA B 1 115 ? 1.597 -7.965 8.352 1 88.62 115 ALA B N 1
ATOM 1811 C CA . ALA B 1 115 ? 0.617 -8.305 9.383 1 88.62 115 ALA B CA 1
ATOM 1812 C C . ALA B 1 115 ? 1.139 -9.422 10.281 1 88.62 115 ALA B C 1
ATOM 1814 O O . ALA B 1 115 ? 2.014 -10.195 9.883 1 88.62 115 ALA B O 1
#

Foldseek 3Di:
DPPDFDQWDKDDDPDDPQPAWDFDDWDDDPFKIWTWIARPVVRDIDIDMDRHFPDKDKDFLVVPVSCCVHPVPHQKIWIDGGDDLVVLVPDPPRDDNPWTWMWGHHPGMIMITTD/DPPDFDQWDKDDDPDDPAPAWDFDDWDDDPFKIWTWIARPVVRDIDIDMDRHFPDKDKDFLVVVVSCCVHPVPHQKIWIDGGDDLVVLVPDPPRDDNPWTWMWGHHPGMIMITTD

Nearest PDB structures (foldseek):
  7p3f-assembly1_C  TM=6.616E-01  e=1.642E+00  Streptomyces coelicolor A3(2)
  4r55-assembly1_A  TM=6.478E-01  e=4.984E+00  Saccharolobus solfataricus P2
  4cy8-assembly1_A  TM=3.266E-01  e=1.053E+00  Pseudomonas nitroreducens HBP1
  2oap-assembly1_1  TM=5.053E-01  e=6.223E+00  Archaeoglobus fulgidus DSM 4304
  1yby-assembly1_B  TM=2.026E-01  e=1.244E+00  Acetivibrio thermocellus

Radius of gyration: 17.13 Å; Cα contacts (8 Å, |Δi|>4): 547; chains: 2; bounding box: 44×47×30 Å

Solvent-accessible surface area (backbone atoms only — not comparable to full-atom values): 12456 Å² total; per-residue (Å²): 128,80,74,70,78,54,72,74,38,70,43,76,48,96,60,74,97,57,88,42,44,23,57,59,37,35,38,33,39,88,56,36,38,39,37,32,35,29,16,70,78,80,63,51,73,46,76,47,78,39,68,66,54,58,30,37,36,37,34,37,40,76,39,45,50,75,47,42,89,78,51,63,89,52,48,35,30,39,45,77,34,33,62,65,65,54,54,45,60,68,38,90,27,41,63,85,73,93,59,42,38,35,37,40,43,22,63,65,41,24,39,38,36,32,62,127,81,74,72,75,54,73,75,39,70,42,76,47,96,61,74,96,57,89,43,44,23,57,57,37,36,38,32,41,86,55,38,39,40,38,32,34,28,15,71,80,81,63,51,74,44,78,48,79,40,68,67,55,58,30,38,36,37,33,38,39,76,39,46,50,75,48,43,89,78,52,62,88,53,48,36,30,39,45,78,33,32,62,66,66,52,54,45,59,69,38,88,26,40,64,83,71,93,62,41,38,34,36,41,44,21,62,65,41,25,38,38,37,31,61

Organism: Aquipseudomonas alcaligenes (strain ATCC 14909 / DSM 50342 / CCUG 1425 / JCM 20561 / NBRC 14159 / NCIMB 9945 / NCTC 10367 / 1577) (NCBI:txid1215092)

Sequence (230 aa):
MHRDLSPLSADPLDTANCRTPEITDIRCDMNTLLVTVKDMESGQETIVEFAEFEGFRVLDEGDLLEFWPTCSSFWLYKITAGGWLEQECLRPGFVARETKMYLSSSSPESTLALAMHRDLSPLSADPLDTANCRTPEITDIRCDMNTLLVTVKDMESGQETIVEFAEFEGFRVLDEGDLLEFWPTCSSFWLYKITAGGWLEQECLRPGFVARETKMYLSSSSPESTLALA

Secondary structure (DSSP, 8-state):
---PPPPPEEEE------SSEEEEEEEEETTEEEEEEEETTT--EEEEEESS-SEEEEEEGGG-GGGTTTSSSSSEEEEEESHHHHHHHTSTT----S--EEEE--SSEEEEEE-/---PPPPPEEEE------SSEEEEEEEEETTEEEEEEEETTT--EEEEEESS-SEEEEEEGGG-GGGTTTSSSSSEEEEEESHHHHHHHTSTT----S--EEEE--SSEEEEEE-